Protein AF-A0A2N9NE97-F1 (afdb_monomer)

Radius of gyration: 26.94 Å; Cα contacts (8 Å, |Δi|>4): 268; chains: 1; bounding box: 66×35×106 Å

Sequence (215 aa):
MKALVLLGSVLLAGGPPTAPAQPRPVFIGSKKFTESYVLAEIAKRTVAQAGLPAELRPGMGGTIILWEALREGAITCYPEYTGTLREVILHGQHAAGKESPADLQLLRQQLAPYGIGMTEELGFNNTYALVMLRARARALAIQQISDLRNHSQLVVGLSPEFLGASRWMESALCQIWVAHESGSIAGAHACLPGAGQRRNRSHRRLFHRFKNRPG

pLDDT: mean 73.66, std 22.4, range [24.73, 97.75]

Nearest PDB structures (foldseek):
  3mam-assembly1_A  TM=7.480E-01  e=4.418E-11  Archaeoglobus fulgidus
  1sw5-assembly3_C  TM=7.488E-01  e=2.401E-10  Archaeoglobus fulgidus DSM 4304
  4z7e-assembly2_B  TM=8.757E-01  e=4.684E-08  Listeria monocytogenes EGD-e
  4wep-assembly1_A  TM=6.713E-01  e=7.885E-08  Escherichia coli str. K-12 substr. MG1655
  5teu-assembly1_A  TM=6.688E-01  e=1.165E-07  Brucella abortus 2308

Secondary structure (DSSP, 8-state):
-----------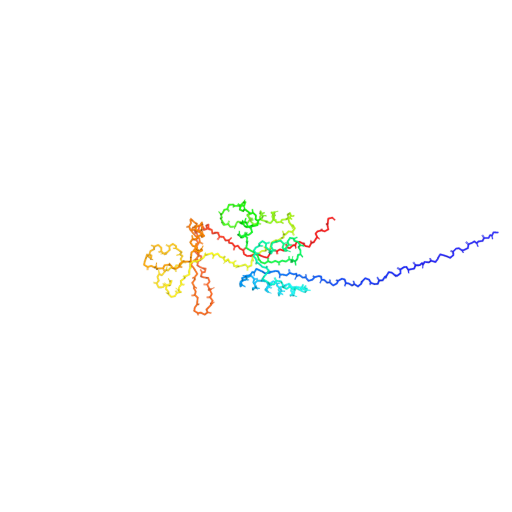-------PPPPPPPEEEEEESSHHHHHHHHHHHHHHHHTT--EEEEEEEESHHHHHHHHHTTS-SEEEEEHHHIIIIISTT-S-SS---HHHHHHHHHHHGGGTEEE----S-B---EEEEEHHHHHHTT--SGGGGGG-TTPPP---HHHHHTGGGTSSS-PEEEEE-TTS-B-------TT--------BEEEEEEPP----

Mean predicted aligned error: 13.81 Å

Solvent-accessible surface area (backbone atoms only — not comparable to full-atom values): 13388 Å² total; per-residue (Å²): 139,86,87,82,81,82,83,80,82,81,78,81,82,80,72,78,83,79,72,81,78,74,78,78,59,45,29,32,28,19,38,73,46,72,68,38,47,54,52,32,52,52,50,37,52,56,40,40,74,71,74,40,57,54,45,80,42,72,51,75,35,57,71,68,56,53,50,50,33,38,68,75,58,76,22,41,30,35,74,46,39,56,51,55,44,39,51,72,74,54,66,52,84,60,82,89,58,49,72,43,75,65,56,56,50,50,51,49,61,68,31,45,86,67,45,35,46,69,56,69,69,77,83,60,71,83,68,75,60,51,73,51,56,42,71,57,30,61,76,68,71,46,75,46,60,76,50,52,75,81,43,80,86,65,85,81,91,75,54,73,68,63,60,73,50,46,80,56,71,82,44,93,59,54,48,56,43,40,48,42,98,84,80,46,77,56,77,82,83,81,80,76,90,83,74,90,72,81,48,68,58,42,41,34,25,46,36,31,51,59,76,80,74,84,126

Structure (mmCIF, N/CA/C/O backbone):
data_AF-A0A2N9NE97-F1
#
_entry.id   AF-A0A2N9NE97-F1
#
loop_
_atom_site.group_PDB
_atom_site.id
_atom_site.type_symbol
_atom_site.label_atom_id
_atom_site.label_alt_id
_atom_site.label_comp_id
_atom_site.label_asym_id
_atom_site.label_entity_id
_atom_site.label_seq_id
_atom_site.pdbx_PDB_ins_code
_atom_site.Cartn_x
_atom_site.Cartn_y
_atom_site.Cartn_z
_atom_site.occupancy
_atom_site.B_iso_or_equiv
_atom_site.auth_seq_id
_atom_site.auth_comp_id
_atom_site.auth_asym_id
_atom_site.auth_atom_id
_atom_site.pdbx_PDB_model_num
ATOM 1 N N . MET A 1 1 ? -43.467 -14.410 77.162 1.00 38.97 1 MET A N 1
ATOM 2 C CA . MET A 1 1 ? -42.516 -14.730 76.075 1.00 38.97 1 MET A CA 1
ATOM 3 C C . MET A 1 1 ? -43.152 -14.262 74.769 1.00 38.97 1 MET A C 1
ATOM 5 O O . MET A 1 1 ? -44.148 -14.843 74.368 1.00 38.97 1 MET A O 1
ATOM 9 N N . LYS A 1 2 ? -42.701 -13.139 74.191 1.00 33.72 2 LYS A N 1
ATOM 10 C CA . LYS A 1 2 ? -43.244 -12.579 72.937 1.00 33.72 2 LYS A CA 1
ATOM 11 C C . LYS A 1 2 ? -42.273 -12.928 71.806 1.00 33.72 2 LYS A C 1
ATOM 13 O O . LYS A 1 2 ? -41.144 -12.452 71.828 1.00 33.72 2 LYS A O 1
ATOM 18 N N . ALA A 1 3 ? -42.693 -13.779 70.874 1.00 41.72 3 ALA A N 1
ATOM 19 C CA . ALA A 1 3 ? -41.930 -14.096 69.671 1.00 41.72 3 ALA A CA 1
ATOM 20 C C . ALA A 1 3 ? -42.240 -13.044 68.596 1.00 41.72 3 ALA A C 1
ATOM 22 O O . ALA A 1 3 ? -43.385 -12.898 68.172 1.00 41.72 3 ALA A O 1
ATOM 23 N N . LEU A 1 4 ? -41.221 -12.280 68.211 1.00 47.06 4 LEU A N 1
ATOM 24 C CA . LEU A 1 4 ? -41.270 -11.282 67.150 1.00 47.06 4 LEU A CA 1
ATOM 25 C C . LEU A 1 4 ? -40.837 -11.972 65.847 1.00 47.06 4 LEU A C 1
ATOM 27 O O . LEU A 1 4 ? -39.679 -12.360 65.715 1.00 47.06 4 LEU A O 1
ATOM 31 N N . VAL A 1 5 ? -41.764 -12.168 64.909 1.00 45.88 5 VAL A N 1
ATOM 32 C CA . VAL A 1 5 ? -41.470 -12.713 63.574 1.00 45.88 5 VAL A CA 1
ATOM 33 C C . VAL A 1 5 ? -41.235 -11.536 62.627 1.00 45.88 5 VAL A C 1
ATOM 35 O O . VAL A 1 5 ? -42.157 -10.782 62.328 1.00 45.88 5 VAL A O 1
ATOM 38 N N . LEU A 1 6 ? -39.990 -11.361 62.182 1.00 45.38 6 LEU A N 1
ATOM 39 C CA . LEU A 1 6 ? -39.600 -10.394 61.153 1.00 45.38 6 LEU A CA 1
ATOM 40 C C . LEU A 1 6 ? -39.770 -11.038 59.769 1.00 45.38 6 LEU A C 1
ATOM 42 O O . LEU A 1 6 ? -38.979 -11.895 59.380 1.00 45.38 6 LEU A O 1
ATOM 46 N N . LEU A 1 7 ? -40.802 -10.625 59.025 1.00 51.44 7 LEU A N 1
ATOM 47 C CA . LEU A 1 7 ? -40.918 -10.895 57.589 1.00 51.44 7 LEU A CA 1
ATOM 48 C C . LEU A 1 7 ? -39.934 -9.983 56.838 1.00 51.44 7 LEU A C 1
ATOM 50 O O . LEU A 1 7 ? -40.126 -8.770 56.779 1.00 51.44 7 LEU A O 1
ATOM 54 N N . GLY A 1 8 ? -38.876 -10.566 56.277 1.00 46.44 8 GLY A N 1
ATOM 55 C CA . GLY A 1 8 ? -37.949 -9.875 55.385 1.00 46.44 8 GLY A CA 1
ATOM 56 C C . GLY A 1 8 ? -38.505 -9.795 53.963 1.00 46.44 8 GLY A C 1
ATOM 57 O O . GLY A 1 8 ? -38.632 -10.812 53.285 1.00 46.44 8 GLY A O 1
ATOM 58 N N . SER A 1 9 ? -38.820 -8.587 53.505 1.00 60.47 9 SER A N 1
ATOM 59 C CA . SER A 1 9 ? -39.218 -8.301 52.124 1.00 60.47 9 SER A CA 1
ATOM 60 C C . SER A 1 9 ? -37.990 -8.328 51.208 1.00 60.47 9 SER A C 1
ATOM 62 O O . SER A 1 9 ? -37.177 -7.406 51.225 1.00 60.47 9 SER A O 1
ATOM 64 N N . VAL A 1 10 ? -37.844 -9.374 50.393 1.00 62.00 10 VAL A N 1
ATOM 65 C CA . VAL A 1 10 ? -36.836 -9.418 49.322 1.00 62.00 10 VAL A CA 1
ATOM 66 C C . VAL A 1 10 ? -37.346 -8.572 48.153 1.00 62.00 10 VAL A C 1
ATOM 68 O O . VAL A 1 10 ? -38.198 -9.012 47.384 1.00 62.00 10 VAL A O 1
ATOM 71 N N . LEU A 1 11 ? -36.844 -7.341 48.018 1.00 57.53 11 LEU A N 1
ATOM 72 C CA . LEU A 1 11 ? -37.016 -6.558 46.793 1.00 57.53 11 LEU A CA 1
ATOM 73 C C . LEU A 1 11 ? -36.104 -7.137 45.701 1.00 57.53 11 LEU A C 1
ATOM 75 O O . LEU A 1 11 ? -34.895 -6.913 45.709 1.00 57.53 11 LEU A O 1
ATOM 79 N N . LEU A 1 12 ? -36.685 -7.858 44.738 1.00 57.94 12 LEU A N 1
ATOM 80 C CA . LEU A 1 12 ? -36.023 -8.135 43.463 1.00 57.94 12 LEU A CA 1
ATOM 81 C C . LEU A 1 12 ? -35.937 -6.825 42.664 1.00 57.94 12 LEU A C 1
ATOM 83 O O . LEU A 1 12 ? -36.904 -6.398 42.036 1.00 57.94 12 LEU A O 1
ATOM 87 N N . ALA A 1 13 ? -34.769 -6.185 42.689 1.00 57.75 13 ALA A N 1
ATOM 88 C CA . ALA A 1 13 ? -34.442 -5.071 41.808 1.00 57.75 13 ALA A CA 1
ATOM 89 C C . ALA A 1 13 ? -34.298 -5.575 40.359 1.00 57.75 13 ALA A C 1
ATOM 91 O O . ALA A 1 13 ? -33.227 -6.007 39.935 1.00 57.75 13 ALA A O 1
ATOM 92 N N . GLY A 1 14 ? -35.392 -5.539 39.596 1.00 59.94 14 GLY A N 1
ATOM 93 C CA . GLY A 1 14 ? -35.369 -5.723 38.146 1.00 59.94 14 GLY A CA 1
ATOM 94 C C . GLY A 1 14 ? -34.775 -4.489 37.467 1.00 59.94 14 GLY A C 1
ATOM 95 O O . GLY A 1 14 ? -35.480 -3.509 37.240 1.00 59.94 14 GLY A O 1
ATOM 96 N N . GLY A 1 15 ? -33.474 -4.519 37.166 1.00 71.06 15 GLY A N 1
ATOM 97 C CA . GLY A 1 15 ? -32.847 -3.524 36.292 1.00 71.06 15 GLY A CA 1
ATOM 98 C C . GLY A 1 15 ? -33.419 -3.600 34.867 1.00 71.06 15 GLY A C 1
ATOM 99 O O . GLY A 1 15 ? -33.855 -4.677 34.448 1.00 71.06 15 GLY A O 1
ATOM 100 N N . PRO A 1 16 ? -33.448 -2.487 34.109 1.00 70.69 16 PRO A N 1
ATOM 101 C CA . PRO A 1 16 ? -33.956 -2.497 32.742 1.00 70.69 16 PRO A CA 1
ATOM 102 C C . PRO A 1 16 ? -33.136 -3.470 31.879 1.00 70.69 16 PRO A C 1
ATOM 104 O O . PRO A 1 16 ? -31.918 -3.559 32.061 1.00 70.69 16 PRO A O 1
ATOM 107 N N . PRO A 1 17 ? -33.766 -4.191 30.934 1.00 64.56 17 PRO A N 1
ATOM 108 C CA . PRO A 1 17 ? -33.044 -5.076 30.033 1.00 64.56 17 PRO A CA 1
ATOM 109 C C . PRO A 1 17 ? -32.023 -4.257 29.239 1.00 64.56 17 PRO A C 1
ATOM 111 O O . PRO A 1 17 ? -32.377 -3.373 28.457 1.00 64.56 17 PRO A O 1
ATOM 114 N N . THR A 1 18 ? -30.741 -4.539 29.452 1.00 68.31 18 THR A N 1
ATOM 115 C CA . THR A 1 18 ? -29.647 -4.020 28.636 1.00 68.31 18 THR A CA 1
ATOM 116 C C . THR A 1 18 ? -29.808 -4.582 27.229 1.00 68.31 18 THR A C 1
ATOM 118 O O . THR A 1 18 ? -29.489 -5.740 26.963 1.00 68.31 18 THR A O 1
ATOM 121 N N . ALA A 1 19 ? -30.348 -3.768 26.319 1.00 66.56 19 ALA A N 1
ATOM 122 C CA . ALA A 1 19 ? -30.389 -4.107 24.904 1.00 66.56 19 ALA A CA 1
ATOM 123 C C . ALA A 1 19 ? -28.959 -4.429 24.425 1.00 66.56 19 ALA A C 1
ATOM 125 O O . ALA A 1 19 ? -28.028 -3.691 24.772 1.00 66.56 19 ALA A O 1
ATOM 126 N N . PRO A 1 20 ? -28.748 -5.513 23.657 1.00 63.16 20 PRO A N 1
ATOM 127 C CA . PRO A 1 20 ? -27.422 -5.856 23.167 1.00 63.16 20 PRO A CA 1
ATOM 128 C C . PRO A 1 20 ? -26.882 -4.693 22.330 1.00 63.16 20 PRO A C 1
ATOM 130 O O . PRO A 1 20 ? -27.512 -4.261 21.362 1.00 63.16 20 PRO A O 1
ATOM 133 N N . ALA A 1 21 ? -25.724 -4.161 22.728 1.00 66.94 21 ALA A N 1
ATOM 134 C CA . ALA A 1 21 ? -25.067 -3.079 22.011 1.00 66.94 21 ALA A CA 1
ATOM 135 C C . ALA A 1 21 ? -24.790 -3.527 20.570 1.00 66.94 21 ALA A C 1
ATOM 137 O O . ALA A 1 21 ? -24.087 -4.515 20.345 1.00 66.94 21 ALA A O 1
ATOM 138 N N . GLN A 1 22 ? -25.352 -2.808 19.596 1.00 68.00 22 GLN A N 1
ATOM 139 C CA . GLN A 1 22 ? -25.094 -3.083 18.186 1.00 68.00 22 GLN A CA 1
ATOM 140 C C . GLN A 1 22 ? -23.585 -2.952 17.915 1.00 68.00 22 GLN A C 1
ATOM 142 O O . GLN A 1 22 ? -22.964 -1.984 18.371 1.00 68.00 22 GLN A O 1
ATOM 147 N N . PRO A 1 23 ? -22.966 -3.909 17.201 1.00 74.06 23 PRO A N 1
ATOM 148 C CA . PRO A 1 23 ? -21.540 -3.856 16.926 1.00 74.06 23 PRO A CA 1
ATOM 149 C C . PRO A 1 23 ? -21.218 -2.608 16.101 1.00 74.06 23 PRO A C 1
ATOM 151 O O . PRO A 1 23 ? -21.772 -2.394 15.024 1.00 74.06 23 PRO A O 1
ATOM 154 N N . ARG A 1 24 ? -20.308 -1.773 16.614 1.00 85.06 24 ARG A N 1
ATOM 155 C CA . ARG A 1 24 ? -19.836 -0.577 15.906 1.00 85.06 24 ARG A CA 1
ATOM 156 C C . ARG A 1 24 ? -19.233 -0.983 14.549 1.00 85.06 24 ARG A C 1
ATOM 158 O O . ARG A 1 24 ? -18.402 -1.897 14.534 1.00 85.06 24 ARG A O 1
ATOM 165 N N . PRO A 1 25 ? -19.598 -0.312 13.440 1.00 92.12 25 PRO A N 1
ATOM 166 C CA . PRO A 1 25 ? -19.045 -0.613 12.126 1.00 92.12 25 PRO A CA 1
ATOM 167 C C . PRO A 1 25 ? -17.529 -0.414 12.073 1.00 92.12 25 PRO A C 1
ATOM 169 O O . PRO A 1 25 ? -16.969 0.490 12.698 1.00 92.12 25 PRO A O 1
ATOM 172 N N . VAL A 1 26 ? -16.872 -1.270 11.294 1.00 95.19 26 VAL A N 1
ATOM 173 C CA . VAL A 1 26 ? -15.472 -1.123 10.899 1.00 95.19 26 VAL A CA 1
ATOM 174 C C . VAL A 1 26 ? -15.408 -0.054 9.814 1.00 95.19 26 VAL A C 1
ATOM 176 O O . VAL A 1 26 ? -15.901 -0.253 8.703 1.00 95.19 26 VAL A O 1
ATOM 179 N N . PHE A 1 27 ? -14.800 1.085 10.131 1.00 97.06 27 PHE A N 1
ATOM 180 C CA . PHE A 1 27 ? -14.613 2.174 9.176 1.00 97.06 27 PHE A CA 1
ATOM 181 C C . PHE A 1 27 ? -13.320 1.958 8.387 1.00 97.06 27 PHE A C 1
ATOM 183 O O . PHE A 1 27 ? -12.238 1.879 8.969 1.00 97.06 27 PHE A O 1
ATOM 190 N N . ILE A 1 28 ? -13.417 1.876 7.066 1.00 97.75 28 ILE A N 1
ATOM 191 C CA . ILE A 1 28 ? -12.299 1.548 6.178 1.00 97.75 28 ILE A CA 1
ATOM 192 C C . ILE A 1 28 ? -11.976 2.772 5.323 1.00 97.75 28 ILE A C 1
ATOM 194 O O . ILE A 1 28 ? -12.802 3.218 4.527 1.00 97.75 28 ILE A O 1
ATOM 198 N N . GLY A 1 29 ? -10.784 3.338 5.501 1.00 97.69 29 GLY A N 1
ATOM 199 C CA . GLY A 1 29 ? -10.330 4.522 4.770 1.00 97.69 29 GLY A CA 1
ATOM 200 C C . GLY A 1 29 ? -9.650 4.191 3.439 1.00 97.69 29 GLY A C 1
ATOM 201 O O . GLY A 1 29 ? -9.077 3.113 3.271 1.00 97.69 29 GLY A O 1
ATOM 202 N N . SER A 1 30 ? -9.649 5.145 2.501 1.00 97.56 30 SER A N 1
ATOM 203 C CA . SER A 1 30 ? -8.807 5.078 1.297 1.00 97.56 30 SER A CA 1
ATOM 204 C C . SER A 1 30 ? -8.156 6.413 0.934 1.00 97.56 30 SER A C 1
ATOM 206 O O . SER A 1 30 ? -8.690 7.495 1.194 1.00 97.56 30 SER A O 1
ATOM 208 N N . LYS A 1 31 ? -6.976 6.330 0.317 1.00 96.19 31 LYS A N 1
ATOM 209 C CA . LYS A 1 31 ? -6.279 7.472 -0.276 1.00 96.19 31 LYS A CA 1
ATOM 210 C C . LYS A 1 31 ? -6.930 7.870 -1.601 1.00 96.19 31 LYS A C 1
ATOM 212 O O . LYS A 1 31 ? -7.669 7.088 -2.201 1.00 96.19 31 LYS A O 1
ATOM 217 N N . LYS A 1 32 ? -6.612 9.073 -2.087 1.00 94.38 32 LYS A N 1
ATOM 218 C CA . LYS A 1 32 ? -7.098 9.614 -3.372 1.00 94.38 32 LYS A CA 1
ATOM 219 C C . LYS A 1 32 ? -6.354 9.041 -4.591 1.00 94.38 32 LYS A C 1
ATOM 221 O O . LYS A 1 32 ? -5.786 9.791 -5.376 1.00 94.38 32 LYS A O 1
ATOM 226 N N . PHE A 1 33 ? -6.325 7.716 -4.740 1.00 91.25 33 PHE A N 1
ATOM 227 C CA . PHE A 1 33 ? -5.847 7.059 -5.964 1.00 91.25 33 PHE A CA 1
ATOM 228 C C . PHE A 1 33 ? -6.475 5.680 -6.171 1.00 91.25 33 PHE A C 1
ATOM 230 O O . PHE A 1 33 ? -6.842 4.998 -5.212 1.00 91.25 33 PHE A O 1
ATOM 237 N N . THR A 1 34 ? -6.551 5.267 -7.438 1.00 92.94 34 THR A N 1
ATOM 238 C CA . THR A 1 34 ? -7.321 4.113 -7.932 1.00 92.94 34 THR A CA 1
ATOM 239 C C . THR A 1 34 ? -7.105 2.838 -7.126 1.00 92.94 34 THR A C 1
ATOM 241 O O . THR A 1 34 ? -8.065 2.269 -6.613 1.00 92.94 34 THR A O 1
ATOM 244 N N . GLU A 1 35 ? -5.855 2.407 -6.951 1.00 90.50 35 GLU A N 1
ATOM 245 C CA . GLU A 1 35 ? -5.562 1.170 -6.221 1.00 90.50 35 GLU A CA 1
ATOM 246 C C . GLU A 1 35 ? -6.052 1.238 -4.767 1.00 90.50 35 GLU A C 1
ATOM 248 O O . GLU A 1 35 ? -6.619 0.273 -4.264 1.00 90.50 35 GLU A O 1
ATOM 253 N N . SER A 1 36 ? -5.908 2.383 -4.089 1.00 93.75 36 SER A N 1
ATOM 254 C CA . SER A 1 36 ? -6.368 2.501 -2.704 1.00 93.75 36 SER A CA 1
ATOM 255 C C . SER A 1 36 ? -7.885 2.358 -2.581 1.00 93.75 36 SER A C 1
ATOM 257 O O . SER A 1 36 ? -8.335 1.796 -1.584 1.00 93.75 36 SER A O 1
ATOM 259 N N . TYR A 1 37 ? -8.661 2.838 -3.560 1.00 95.62 37 TYR A N 1
ATOM 260 C CA . TYR A 1 37 ? -10.112 2.628 -3.599 1.00 95.62 37 TYR A CA 1
ATOM 261 C C . TYR A 1 37 ? -10.461 1.147 -3.759 1.00 95.62 37 TYR A C 1
ATOM 263 O O . TYR A 1 37 ? -11.273 0.622 -3.000 1.00 95.62 37 TYR A O 1
ATOM 271 N N . VAL A 1 38 ? -9.803 0.460 -4.698 1.00 95.19 38 VAL A N 1
ATOM 272 C CA . VAL A 1 38 ? -10.029 -0.971 -4.956 1.00 95.19 38 VAL A CA 1
ATOM 273 C C . VAL A 1 38 ? -9.715 -1.809 -3.715 1.00 95.19 38 VAL A C 1
ATOM 275 O O . VAL A 1 38 ? -10.521 -2.645 -3.313 1.00 95.19 38 VAL A O 1
ATOM 278 N N . LEU A 1 39 ? -8.576 -1.561 -3.063 1.00 94.12 39 LEU A N 1
ATOM 279 C CA . LEU A 1 39 ? -8.181 -2.297 -1.859 1.00 94.12 39 LEU A CA 1
ATOM 280 C C . LEU A 1 39 ? -9.119 -2.048 -0.676 1.00 94.12 39 LEU A C 1
ATOM 282 O O . LEU A 1 39 ? -9.385 -2.972 0.090 1.00 94.12 39 LEU A O 1
ATOM 286 N N . ALA A 1 40 ? -9.628 -0.824 -0.524 1.00 95.06 40 ALA A N 1
ATOM 287 C CA . ALA A 1 40 ? -10.589 -0.514 0.527 1.00 95.06 40 ALA A CA 1
ATOM 288 C C . ALA A 1 40 ? -11.914 -1.265 0.307 1.00 95.06 40 ALA A C 1
ATOM 290 O O . ALA A 1 40 ? -12.463 -1.824 1.256 1.00 95.06 40 ALA A O 1
ATOM 291 N N . GLU A 1 41 ? -12.389 -1.372 -0.938 1.00 96.50 41 GLU A N 1
ATOM 292 C CA . GLU A 1 41 ? -13.571 -2.182 -1.260 1.00 96.50 41 GLU A CA 1
ATOM 293 C C . GLU A 1 41 ? -13.357 -3.677 -1.011 1.00 96.50 41 GLU A C 1
ATOM 295 O O . GLU A 1 41 ? -14.227 -4.345 -0.447 1.00 96.50 41 GLU A O 1
ATOM 300 N N . ILE A 1 42 ? -12.185 -4.211 -1.369 1.00 94.94 42 ILE A N 1
ATOM 301 C CA . ILE A 1 42 ? -11.827 -5.597 -1.036 1.00 94.94 42 ILE A CA 1
ATOM 302 C C . ILE A 1 42 ? -11.875 -5.791 0.484 1.00 94.94 42 ILE A C 1
ATOM 304 O O . ILE A 1 42 ? -12.537 -6.711 0.957 1.00 94.94 42 ILE A O 1
ATOM 308 N N . ALA A 1 43 ? -11.258 -4.891 1.256 1.00 93.69 43 ALA A N 1
ATOM 309 C CA . ALA A 1 43 ? -11.273 -4.958 2.714 1.00 93.69 43 ALA A CA 1
ATOM 310 C C . ALA A 1 43 ? -12.700 -4.900 3.288 1.00 93.69 43 ALA A C 1
ATOM 312 O O . ALA A 1 43 ? -13.029 -5.689 4.173 1.00 93.69 43 ALA A O 1
ATOM 313 N N . LYS A 1 44 ? -13.575 -4.033 2.757 1.00 95.25 44 LYS A N 1
ATOM 314 C CA . LYS A 1 44 ? -14.990 -3.959 3.162 1.00 95.25 44 LYS A CA 1
ATOM 315 C C . LYS A 1 44 ? -15.698 -5.289 2.963 1.00 95.25 44 LYS A C 1
ATOM 317 O O . LYS A 1 44 ? -16.380 -5.756 3.873 1.00 95.25 44 LYS A O 1
ATOM 322 N N . ARG A 1 45 ? -15.527 -5.907 1.793 1.00 95.19 45 ARG A N 1
ATOM 323 C CA . ARG A 1 45 ? -16.135 -7.209 1.486 1.00 95.19 45 ARG A CA 1
ATOM 324 C C . ARG A 1 45 ? -15.618 -8.296 2.420 1.00 95.19 45 ARG A C 1
ATOM 326 O O . ARG A 1 45 ? -16.430 -9.044 2.952 1.00 95.19 45 ARG A O 1
ATOM 333 N N . THR A 1 46 ? -14.313 -8.337 2.681 1.00 93.06 46 THR A N 1
ATOM 334 C CA . THR A 1 46 ? -13.710 -9.295 3.619 1.00 93.06 46 THR A CA 1
ATOM 335 C C . THR A 1 46 ? -14.274 -9.143 5.033 1.00 93.06 46 THR A C 1
ATOM 337 O O . THR A 1 46 ? -14.617 -10.133 5.672 1.00 93.06 46 THR A O 1
ATOM 340 N N . VAL A 1 47 ? -14.423 -7.909 5.525 1.00 92.56 47 VAL A N 1
ATOM 341 C CA . VAL A 1 47 ? -14.997 -7.646 6.856 1.00 92.56 47 VAL A CA 1
ATOM 342 C C . VAL A 1 47 ? -16.480 -8.030 6.913 1.00 92.56 47 VAL A C 1
ATOM 344 O O . VAL A 1 47 ? -16.906 -8.671 7.872 1.00 92.56 47 VAL A O 1
ATOM 347 N N . ALA A 1 48 ? -17.250 -7.708 5.871 1.00 91.56 48 ALA A N 1
ATOM 348 C CA . ALA A 1 48 ? -18.660 -8.082 5.779 1.00 91.56 48 ALA A CA 1
ATOM 349 C C . ALA A 1 48 ? -18.855 -9.608 5.738 1.00 91.56 48 ALA A C 1
ATOM 351 O O . ALA A 1 48 ? -19.746 -10.135 6.400 1.00 91.56 48 ALA A O 1
ATOM 352 N N . GLN A 1 49 ? -17.991 -10.334 5.019 1.00 94.31 49 GLN A N 1
ATOM 353 C CA . GLN A 1 49 ? -17.985 -11.802 4.988 1.00 94.31 49 GLN A CA 1
ATOM 354 C C . GLN A 1 49 ? -17.656 -12.424 6.351 1.00 94.31 49 GLN A C 1
ATOM 356 O O . GLN A 1 49 ? -18.127 -13.517 6.651 1.00 94.31 49 GLN A O 1
ATOM 361 N N . ALA A 1 50 ? -16.905 -11.718 7.199 1.00 91.81 50 ALA A N 1
ATOM 362 C CA . ALA A 1 50 ? -16.657 -12.109 8.584 1.00 91.81 50 ALA A CA 1
ATOM 363 C C . ALA A 1 50 ? -17.826 -11.770 9.539 1.00 91.81 50 ALA A C 1
ATOM 365 O O . ALA A 1 50 ? -17.678 -11.894 10.753 1.00 91.81 50 ALA A O 1
ATOM 366 N N . GLY A 1 51 ? -18.977 -11.323 9.017 1.00 92.31 51 GLY A N 1
ATOM 367 C CA . GLY A 1 51 ? -20.175 -11.012 9.803 1.00 92.31 51 GLY A CA 1
ATOM 368 C C . GLY A 1 51 ? -20.111 -9.683 10.560 1.00 92.31 51 GLY A C 1
ATOM 369 O O . GLY A 1 51 ? -20.925 -9.448 11.452 1.00 92.31 51 GLY A O 1
ATOM 370 N N . LEU A 1 52 ? -19.150 -8.812 10.235 1.00 92.75 52 LEU A N 1
ATOM 371 C CA . LEU A 1 52 ? -18.996 -7.504 10.870 1.00 92.75 52 LEU A CA 1
ATOM 372 C C . LEU A 1 52 ? -19.549 -6.390 9.964 1.00 92.75 52 LEU A C 1
ATOM 374 O O . LEU A 1 52 ? -19.269 -6.388 8.762 1.00 92.75 52 LEU A O 1
ATOM 378 N N . PRO A 1 53 ? -20.282 -5.401 10.509 1.00 93.69 53 PRO A N 1
ATOM 379 C CA . PRO A 1 53 ? -20.687 -4.237 9.730 1.00 93.69 53 PRO A CA 1
ATOM 380 C C . PRO A 1 53 ? -19.452 -3.437 9.293 1.00 93.69 53 PRO A C 1
ATOM 382 O O . PRO A 1 53 ? -18.535 -3.215 10.087 1.00 93.69 53 PRO A O 1
ATOM 385 N N . ALA A 1 54 ? -19.422 -3.001 8.033 1.00 95.25 54 ALA A N 1
ATOM 386 C CA . ALA A 1 54 ? -18.288 -2.290 7.447 1.00 95.25 54 ALA A CA 1
ATOM 387 C C . ALA A 1 54 ? -18.742 -1.101 6.593 1.00 95.25 54 ALA A C 1
ATOM 389 O O . ALA A 1 54 ? -19.597 -1.237 5.715 1.00 95.25 54 ALA A O 1
ATOM 390 N N . GLU A 1 55 ? -18.111 0.052 6.804 1.00 96.88 55 GLU A N 1
ATOM 391 C CA . GLU A 1 55 ? -18.389 1.295 6.084 1.00 96.88 55 GLU A CA 1
ATOM 392 C C . GLU A 1 55 ? -17.116 1.868 5.466 1.00 96.88 55 GLU A C 1
ATOM 394 O O . GLU A 1 55 ? -16.051 1.858 6.081 1.00 96.88 55 GLU A O 1
ATOM 399 N N . LEU A 1 56 ? -17.228 2.411 4.253 1.00 97.31 56 LEU A N 1
ATOM 400 C CA . LEU A 1 56 ? -16.105 3.046 3.569 1.00 97.31 56 LEU A CA 1
ATOM 401 C C . LEU A 1 56 ? -16.062 4.548 3.811 1.00 97.31 56 LEU A C 1
ATOM 403 O O . LEU A 1 56 ? -17.080 5.236 3.782 1.00 97.31 56 LEU A O 1
ATOM 407 N N . ARG A 1 57 ? -14.841 5.060 3.945 1.00 97.19 57 ARG A N 1
ATOM 408 C CA . ARG A 1 57 ? -14.491 6.480 3.895 1.00 97.19 57 ARG A CA 1
ATOM 409 C C . ARG A 1 57 ? -13.515 6.680 2.727 1.00 97.19 57 ARG A C 1
ATOM 411 O O . ARG A 1 57 ? -12.299 6.685 2.927 1.00 97.19 57 ARG A O 1
ATOM 418 N N . PRO A 1 58 ? -14.017 6.738 1.482 1.00 96.19 58 PRO A N 1
ATOM 419 C CA . PRO A 1 58 ? -13.158 6.761 0.310 1.00 96.19 58 PRO A CA 1
ATOM 420 C C . PRO A 1 58 ? -12.519 8.139 0.112 1.00 96.19 58 PRO A C 1
ATOM 422 O O . PRO A 1 58 ? -13.151 9.170 0.323 1.00 96.19 58 PRO A O 1
ATOM 425 N N . GLY A 1 59 ? -11.275 8.164 -0.365 1.00 94.31 59 GLY A N 1
ATOM 426 C CA . GLY A 1 59 ? -10.647 9.371 -0.900 1.00 94.31 59 GLY A CA 1
ATOM 427 C C . GLY A 1 59 ? -10.392 10.454 0.143 1.00 94.31 59 GLY A C 1
ATOM 428 O O . GLY A 1 59 ? -10.489 11.637 -0.174 1.00 94.31 59 GLY A O 1
ATOM 429 N N . MET A 1 60 ? -10.053 10.071 1.374 1.00 96.19 60 MET A N 1
ATOM 430 C CA . MET A 1 60 ? -9.873 11.013 2.485 1.00 96.19 60 MET A CA 1
ATOM 431 C C . MET A 1 60 ? -8.681 11.954 2.274 1.00 96.19 60 MET A C 1
ATOM 433 O O . MET A 1 60 ? -8.688 13.079 2.760 1.00 96.19 60 MET A O 1
ATOM 437 N N . GLY A 1 61 ? -7.666 11.539 1.510 1.00 94.38 61 GLY A N 1
ATOM 438 C CA . GLY A 1 61 ? -6.497 12.370 1.236 1.00 94.38 61 GLY A CA 1
ATOM 439 C C . GLY A 1 61 ? -5.235 11.570 0.937 1.00 94.38 61 GLY A C 1
ATOM 440 O O . GLY A 1 61 ? -5.295 10.493 0.339 1.00 94.38 61 GLY A O 1
ATOM 441 N N . GLY A 1 62 ? -4.094 12.141 1.324 1.00 92.62 62 GLY A N 1
ATOM 442 C CA . GLY A 1 62 ? -2.779 11.503 1.266 1.00 92.62 62 GLY A CA 1
ATOM 443 C C . GLY A 1 62 ? -2.432 10.733 2.544 1.00 92.62 62 GLY A C 1
ATOM 444 O O . GLY A 1 62 ? -3.247 10.603 3.452 1.00 92.62 62 GLY A O 1
ATOM 445 N N . T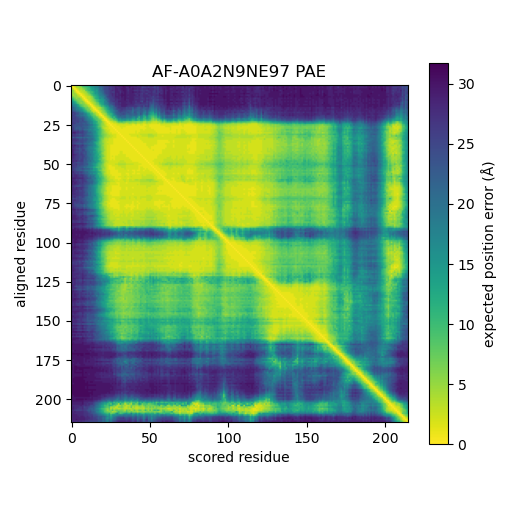HR A 1 63 ? -1.194 10.244 2.614 1.00 93.31 63 THR A N 1
ATOM 446 C CA . THR A 1 63 ? -0.660 9.420 3.716 1.00 93.31 63 THR A CA 1
ATOM 447 C C . THR A 1 63 ? -0.941 9.984 5.108 1.00 93.31 63 THR A C 1
ATOM 449 O O . THR A 1 63 ? -1.553 9.293 5.915 1.00 93.31 63 THR A O 1
ATOM 452 N N . ILE A 1 64 ? -0.538 11.230 5.380 1.00 94.88 64 ILE A N 1
ATOM 453 C CA . ILE A 1 64 ? -0.630 11.819 6.726 1.00 94.88 64 ILE A CA 1
ATOM 454 C C . ILE A 1 64 ? -2.083 11.954 7.198 1.00 94.88 64 ILE A C 1
ATOM 456 O O . ILE A 1 64 ? -2.380 11.658 8.347 1.00 94.88 64 ILE A O 1
ATOM 460 N N . ILE A 1 65 ? -3.010 12.310 6.302 1.00 96.31 65 ILE A N 1
ATOM 461 C CA . ILE A 1 65 ? -4.432 12.459 6.651 1.00 96.31 65 ILE A CA 1
ATOM 462 C C . ILE A 1 65 ? -5.021 11.126 7.124 1.00 96.31 65 ILE A C 1
ATOM 464 O O . ILE A 1 65 ? -5.720 11.081 8.133 1.00 96.31 65 ILE A O 1
ATOM 468 N N . LEU A 1 66 ? -4.740 10.029 6.412 1.00 97.06 66 LEU A N 1
ATOM 469 C CA . LEU A 1 66 ? -5.233 8.710 6.815 1.00 97.06 66 LEU A CA 1
ATOM 470 C C . LEU A 1 66 ? -4.528 8.184 8.066 1.00 97.06 66 LEU A C 1
ATOM 472 O O . LEU A 1 66 ? -5.164 7.512 8.874 1.00 97.06 66 LEU A O 1
ATOM 476 N N . TRP A 1 67 ? -3.241 8.489 8.227 1.00 96.06 67 TRP A N 1
ATOM 477 C CA . TRP A 1 67 ? -2.485 8.131 9.421 1.00 96.06 67 TRP A CA 1
ATOM 478 C C . TRP A 1 67 ? -3.082 8.765 10.682 1.00 96.06 67 TRP A C 1
ATOM 480 O O . TRP A 1 67 ? -3.375 8.049 11.638 1.00 96.06 67 TRP A O 1
ATOM 490 N N . GLU A 1 68 ? -3.346 10.074 10.665 1.00 96.31 68 GLU A N 1
ATOM 491 C CA . GLU A 1 68 ? -3.975 10.752 11.804 1.00 96.31 68 GLU A CA 1
ATOM 492 C C . GLU A 1 68 ? -5.418 10.280 12.016 1.00 96.31 68 GLU A C 1
ATOM 494 O O . GLU A 1 68 ? -5.788 9.934 13.135 1.00 96.31 68 GLU A O 1
ATOM 499 N N . ALA A 1 69 ? -6.201 10.099 10.945 1.00 96.62 69 ALA A N 1
ATOM 500 C CA . ALA A 1 69 ? -7.546 9.532 11.057 1.00 96.62 69 ALA A CA 1
ATOM 501 C C . ALA A 1 69 ? -7.552 8.127 11.696 1.00 96.62 69 ALA A C 1
ATOM 503 O O . ALA A 1 69 ? -8.489 7.778 12.420 1.00 96.62 69 ALA A O 1
ATOM 504 N N . LEU A 1 70 ? -6.526 7.307 11.438 1.00 96.50 70 LEU A N 1
ATOM 505 C CA . LEU A 1 70 ? -6.362 6.001 12.078 1.00 96.50 70 LEU A CA 1
ATOM 506 C C . LEU A 1 70 ? -5.979 6.144 13.558 1.00 96.50 70 LEU A C 1
ATOM 508 O O . LEU A 1 70 ? -6.557 5.456 14.402 1.00 96.50 70 LEU A O 1
ATOM 512 N N . ARG A 1 71 ? -5.034 7.035 13.885 1.00 94.94 71 ARG A N 1
ATOM 513 C CA . ARG A 1 71 ? -4.577 7.288 15.264 1.00 94.94 71 ARG A CA 1
ATOM 514 C C . ARG A 1 71 ? -5.691 7.820 16.159 1.00 94.94 71 ARG A C 1
ATOM 516 O O . ARG A 1 71 ? -5.860 7.338 17.279 1.00 94.94 71 ARG A O 1
ATOM 523 N N . GLU A 1 72 ? -6.472 8.761 15.644 1.00 95.12 72 GLU A N 1
ATOM 524 C CA . GLU A 1 72 ? -7.599 9.392 16.336 1.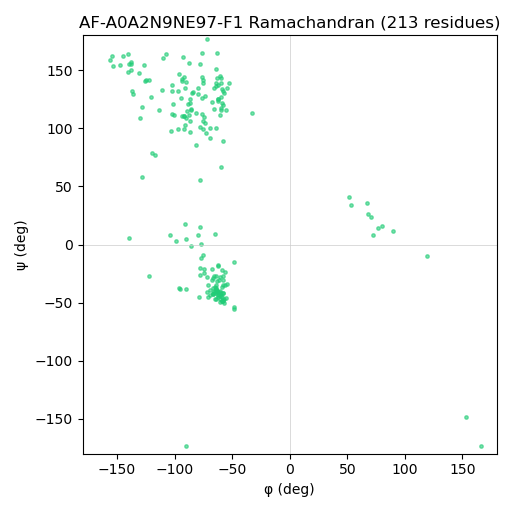00 95.12 72 GLU A CA 1
ATOM 525 C C . GLU A 1 72 ? -8.848 8.494 16.381 1.00 95.12 72 GLU A C 1
ATOM 527 O O . GLU A 1 72 ? -9.793 8.762 17.120 1.00 95.12 72 GLU A O 1
ATOM 532 N N . GLY A 1 73 ? -8.863 7.392 15.621 1.00 93.50 73 GLY A N 1
ATOM 533 C CA . GLY A 1 73 ? -9.972 6.436 15.595 1.00 93.50 73 GLY A CA 1
ATOM 534 C C . GLY A 1 73 ? -11.162 6.860 14.726 1.00 93.50 73 GLY A C 1
ATOM 535 O O . GLY A 1 73 ? -12.237 6.264 14.837 1.00 93.50 73 GLY A O 1
ATOM 536 N N . ALA A 1 74 ? -10.979 7.847 13.845 1.00 94.88 74 ALA A N 1
ATOM 537 C CA . ALA A 1 74 ? -11.950 8.212 12.813 1.00 94.88 74 ALA A CA 1
ATOM 538 C C . ALA A 1 74 ? -12.111 7.103 11.754 1.00 94.88 74 ALA A C 1
ATOM 540 O O . ALA A 1 74 ? -13.192 6.936 11.185 1.00 94.88 74 ALA A O 1
ATOM 541 N N . ILE A 1 75 ? -11.060 6.307 11.527 1.00 96.75 75 ILE A N 1
ATOM 542 C CA . ILE A 1 75 ? -11.106 5.052 10.764 1.00 96.75 75 ILE A CA 1
ATOM 543 C C . ILE A 1 75 ? -10.522 3.890 11.573 1.00 96.75 75 ILE A C 1
ATOM 545 O O . ILE A 1 75 ? -9.706 4.073 12.472 1.00 96.75 75 ILE A O 1
ATOM 549 N N . THR A 1 76 ? -10.955 2.670 11.263 1.00 95.88 76 THR A N 1
ATOM 550 C CA . THR A 1 76 ? -10.487 1.429 11.895 1.00 95.88 76 THR A CA 1
ATOM 551 C C . THR A 1 76 ? -9.288 0.835 11.168 1.00 95.88 76 THR A C 1
ATOM 553 O O . THR A 1 76 ? -8.387 0.307 11.821 1.00 95.88 76 THR A O 1
ATOM 556 N N . CYS A 1 77 ? -9.272 0.903 9.834 1.00 96.25 77 CYS A N 1
ATOM 557 C CA . CYS A 1 77 ? -8.149 0.444 9.027 1.00 96.25 77 CYS A CA 1
ATOM 558 C C . CYS A 1 77 ? -8.058 1.140 7.662 1.00 96.25 77 CYS A C 1
ATOM 560 O O . CYS A 1 77 ? -9.030 1.729 7.186 1.00 96.25 77 CYS A O 1
ATOM 562 N N . TYR A 1 78 ? -6.886 1.064 7.027 1.00 96.31 78 TYR A N 1
ATOM 563 C CA . TYR A 1 78 ? -6.677 1.478 5.636 1.00 96.31 78 TYR A CA 1
ATOM 564 C C . TYR A 1 78 ? -5.460 0.772 5.000 1.00 96.31 78 TYR A C 1
ATOM 566 O O . TYR A 1 78 ? -4.586 0.283 5.723 1.00 96.31 78 TYR A O 1
ATOM 574 N N . PRO A 1 79 ? -5.380 0.687 3.658 1.00 93.75 79 PRO A N 1
ATOM 575 C CA . PRO A 1 79 ? -4.224 0.122 2.965 1.00 93.75 79 PRO A CA 1
ATOM 576 C C . PRO A 1 79 ? -3.057 1.116 2.876 1.00 93.75 79 PRO A C 1
ATOM 578 O O . PRO A 1 79 ? -3.206 2.235 2.376 1.00 93.75 79 PRO A O 1
ATOM 581 N N . GLU A 1 80 ? -1.862 0.672 3.269 1.00 91.69 80 GLU A N 1
ATOM 582 C CA . GLU A 1 80 ? -0.633 1.470 3.222 1.00 91.69 80 GLU A CA 1
ATOM 583 C C . GLU A 1 80 ? 0.565 0.646 2.726 1.00 91.69 80 GLU A C 1
ATOM 585 O O . GLU A 1 80 ? 0.569 -0.587 2.782 1.00 91.69 80 GLU A O 1
ATOM 590 N N . TYR A 1 81 ? 1.564 1.337 2.174 1.00 87.62 81 TYR A N 1
ATOM 591 C CA . TYR A 1 81 ? 2.852 0.754 1.808 1.00 87.62 81 TYR A CA 1
ATOM 592 C C . TYR A 1 81 ? 3.839 0.864 2.965 1.00 87.62 81 TYR A C 1
ATOM 594 O O . TYR A 1 81 ? 4.036 1.945 3.525 1.00 87.62 81 TYR A O 1
ATOM 602 N N . THR A 1 82 ? 4.557 -0.218 3.249 1.00 85.38 82 THR A N 1
ATOM 603 C CA . THR A 1 82 ? 5.632 -0.210 4.252 1.00 85.38 82 THR A CA 1
ATOM 604 C C . THR A 1 82 ? 6.734 0.802 3.924 1.00 85.38 82 THR A C 1
ATOM 606 O O . THR A 1 82 ? 7.227 1.494 4.811 1.00 85.38 82 THR A O 1
ATOM 609 N N . GLY A 1 83 ? 7.059 0.980 2.639 1.00 81.38 83 GLY A N 1
ATOM 610 C CA . GLY A 1 83 ? 7.977 2.024 2.176 1.00 81.38 83 GLY A CA 1
ATOM 611 C C . GLY A 1 83 ? 7.513 3.434 2.547 1.00 81.38 83 GLY A C 1
ATOM 612 O O . GLY A 1 83 ? 8.276 4.200 3.124 1.00 81.38 83 GLY A O 1
ATOM 613 N N . THR A 1 84 ? 6.245 3.755 2.288 1.00 85.81 84 THR A N 1
ATOM 614 C CA . THR A 1 84 ? 5.661 5.055 2.646 1.00 85.81 84 THR A CA 1
ATOM 615 C C . THR A 1 84 ? 5.621 5.263 4.155 1.00 85.81 84 THR A C 1
ATOM 617 O O . THR A 1 84 ? 5.913 6.362 4.617 1.00 85.81 84 THR A O 1
ATOM 620 N N . LEU A 1 85 ? 5.309 4.218 4.925 1.00 86.38 85 LEU A N 1
ATOM 621 C CA . LEU A 1 85 ? 5.346 4.273 6.382 1.00 86.38 85 LEU A CA 1
ATOM 622 C C . LEU A 1 85 ? 6.740 4.676 6.889 1.00 86.38 85 LEU A C 1
ATOM 624 O O . LEU A 1 85 ? 6.856 5.612 7.675 1.00 86.38 85 LEU A O 1
ATOM 628 N N . ARG A 1 86 ? 7.797 4.013 6.401 1.00 83.56 86 ARG A N 1
ATOM 629 C CA . ARG A 1 86 ? 9.186 4.305 6.798 1.00 83.56 86 ARG A CA 1
ATOM 630 C C . ARG A 1 86 ? 9.581 5.748 6.501 1.00 83.56 86 ARG A C 1
ATOM 632 O O . ARG A 1 86 ? 10.119 6.420 7.372 1.00 83.56 86 ARG A O 1
ATOM 639 N N . GLU A 1 87 ? 9.312 6.212 5.286 1.00 81.69 87 GLU A N 1
ATOM 640 C CA . GLU A 1 87 ? 9.805 7.511 4.815 1.00 81.69 87 GLU A CA 1
ATOM 641 C C . GLU A 1 87 ? 8.977 8.684 5.349 1.00 81.69 87 GLU A C 1
ATOM 643 O O . GLU A 1 87 ? 9.522 9.689 5.794 1.00 81.69 87 GLU A O 1
ATOM 648 N N . VAL A 1 88 ? 7.649 8.564 5.311 1.00 84.38 88 VAL A N 1
ATOM 649 C CA . VAL A 1 88 ? 6.743 9.698 5.543 1.00 84.38 88 VAL A CA 1
ATOM 650 C C . VAL A 1 88 ? 6.253 9.756 6.986 1.00 84.38 88 VAL A C 1
ATOM 652 O O . VAL A 1 88 ? 6.108 10.847 7.525 1.00 84.38 88 VAL A O 1
ATOM 655 N N . ILE A 1 89 ? 5.985 8.603 7.606 1.00 85.69 89 ILE A N 1
ATOM 656 C CA . ILE A 1 89 ? 5.410 8.529 8.961 1.00 85.69 89 ILE A CA 1
ATOM 657 C C . ILE A 1 89 ? 6.511 8.366 10.015 1.00 85.69 89 ILE A C 1
ATOM 659 O O . ILE A 1 89 ? 6.435 8.962 11.083 1.00 85.69 89 ILE A O 1
ATOM 663 N N . LEU A 1 90 ? 7.546 7.579 9.709 1.00 84.81 90 LEU A N 1
ATOM 664 C CA . LEU A 1 90 ? 8.652 7.273 10.625 1.00 84.81 90 LEU A CA 1
ATOM 665 C C . LEU A 1 90 ? 9.944 8.038 10.288 1.00 84.81 90 LEU A C 1
ATOM 667 O O . LEU A 1 90 ? 10.985 7.774 10.885 1.00 84.81 90 LEU A O 1
ATOM 671 N N . HIS A 1 91 ? 9.877 8.981 9.343 1.00 82.56 91 HIS A N 1
ATOM 672 C CA . HIS A 1 91 ? 10.950 9.919 8.993 1.00 82.56 91 HIS A CA 1
ATOM 673 C C . HIS A 1 91 ? 12.317 9.275 8.699 1.00 82.56 91 HIS A C 1
ATOM 675 O O . HIS A 1 91 ? 13.357 9.787 9.110 1.00 82.56 91 HIS A O 1
ATOM 681 N N . GLY A 1 92 ? 12.333 8.149 7.981 1.00 66.44 92 GLY A N 1
ATOM 682 C CA . GLY A 1 92 ? 13.565 7.586 7.419 1.00 66.44 92 GLY A CA 1
ATOM 683 C C . GLY A 1 92 ? 14.527 6.987 8.449 1.00 66.44 92 GLY A C 1
ATOM 684 O O . GLY A 1 92 ? 15.715 6.862 8.169 1.00 66.44 92 GLY A O 1
ATOM 685 N N . GLN A 1 93 ? 14.041 6.571 9.623 1.00 61.91 93 GLN A N 1
ATOM 686 C CA . GLN A 1 93 ? 14.852 5.917 10.667 1.00 61.91 93 GLN A CA 1
ATOM 687 C C . GLN A 1 93 ? 15.437 4.538 10.268 1.00 61.91 93 GLN A C 1
ATOM 689 O O . GLN A 1 93 ? 15.992 3.845 11.116 1.00 61.91 93 GLN A O 1
ATOM 694 N N . HIS A 1 94 ? 15.339 4.131 8.995 1.00 59.22 94 HIS A N 1
ATOM 695 C CA . HIS A 1 94 ? 15.734 2.809 8.496 1.00 59.22 94 HIS A CA 1
ATOM 696 C C . HIS A 1 94 ? 16.606 2.901 7.249 1.00 59.22 94 HIS A C 1
ATOM 698 O O . HIS A 1 94 ? 16.421 3.773 6.401 1.00 59.22 94 HIS A O 1
ATOM 704 N N . ALA A 1 95 ? 17.531 1.951 7.105 1.00 49.66 95 ALA A N 1
ATOM 705 C CA . ALA A 1 95 ? 18.374 1.850 5.922 1.00 49.66 95 ALA A CA 1
ATOM 706 C C . ALA A 1 95 ? 17.544 1.512 4.670 1.00 49.66 95 ALA A C 1
ATOM 708 O O . ALA A 1 95 ? 16.712 0.601 4.673 1.00 49.66 95 ALA A O 1
ATOM 709 N N . ALA A 1 96 ? 17.807 2.223 3.571 1.00 50.56 96 ALA A N 1
ATOM 710 C CA . ALA A 1 96 ? 17.231 1.917 2.266 1.00 50.56 96 ALA A CA 1
ATOM 711 C C . ALA A 1 96 ? 17.635 0.496 1.826 1.00 50.56 96 ALA A C 1
ATOM 713 O O . ALA A 1 96 ? 18.818 0.155 1.803 1.00 50.56 96 ALA A O 1
ATOM 714 N N . GLY A 1 97 ? 16.668 -0.353 1.462 1.00 53.91 97 GLY A N 1
ATOM 715 C CA . GLY A 1 97 ? 16.973 -1.729 1.070 1.00 53.91 97 GLY A CA 1
ATOM 716 C C . GLY A 1 97 ? 15.779 -2.679 1.006 1.00 53.91 97 GLY A C 1
ATOM 717 O O . GLY A 1 97 ? 14.619 -2.280 1.115 1.00 53.91 97 GLY A O 1
ATOM 718 N N . LYS A 1 98 ? 16.084 -3.964 0.783 1.00 59.59 98 LYS A N 1
ATOM 719 C CA . LYS A 1 98 ? 15.107 -5.062 0.799 1.00 59.59 98 LYS A CA 1
ATOM 720 C C . LYS A 1 98 ? 14.495 -5.171 2.188 1.00 59.59 98 LYS A C 1
ATOM 722 O O . LYS A 1 98 ? 15.233 -5.386 3.137 1.00 59.59 98 LYS A O 1
ATOM 727 N N . GLU A 1 99 ? 13.170 -5.113 2.260 1.00 69.19 99 GLU A N 1
ATOM 728 C CA . GLU A 1 99 ? 12.432 -5.393 3.487 1.00 69.19 99 GLU A CA 1
ATOM 729 C C . GLU A 1 99 ? 12.710 -6.836 3.940 1.00 69.19 99 GLU A C 1
ATOM 731 O O . GLU A 1 99 ? 12.379 -7.809 3.253 1.00 69.19 99 GLU A O 1
ATOM 736 N N . SER A 1 100 ? 13.416 -6.965 5.059 1.00 78.75 100 SER A N 1
ATOM 737 C CA . SER A 1 100 ? 13.702 -8.227 5.730 1.00 78.75 100 SER A CA 1
ATOM 738 C C . SER A 1 100 ? 12.640 -8.525 6.798 1.00 78.75 100 SER A C 1
ATOM 740 O O . SER A 1 100 ? 11.943 -7.616 7.259 1.00 78.75 100 SER A O 1
ATOM 742 N N . PRO A 1 101 ? 12.515 -9.785 7.254 1.00 82.62 101 PRO A N 1
ATOM 743 C CA . PRO A 1 101 ? 11.666 -10.105 8.401 1.00 82.62 101 PRO A CA 1
ATOM 744 C C . PRO A 1 101 ? 11.997 -9.273 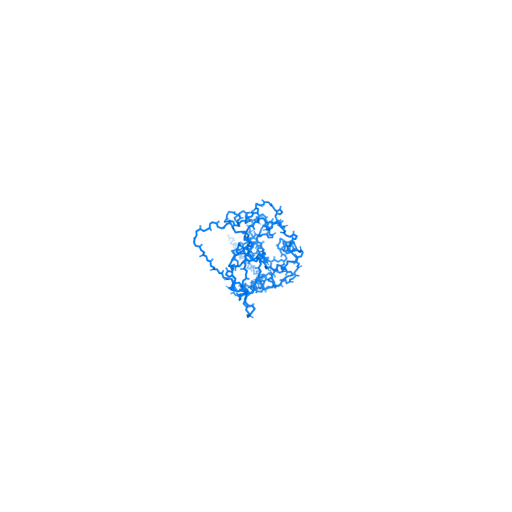9.652 1.00 82.62 101 PRO A C 1
ATOM 746 O O . PRO A 1 101 ? 11.088 -8.904 10.393 1.00 82.62 101 PRO A O 1
ATOM 749 N N . ALA A 1 102 ? 13.275 -8.930 9.855 1.00 83.12 102 ALA A N 1
ATOM 750 C CA . ALA A 1 102 ? 13.711 -8.074 10.955 1.00 83.12 102 ALA A CA 1
ATOM 751 C C . ALA A 1 102 ? 13.190 -6.634 10.802 1.00 83.12 102 ALA A C 1
ATOM 753 O O . ALA A 1 102 ? 12.664 -6.077 11.763 1.00 83.12 102 ALA A O 1
ATOM 754 N N . ASP A 1 103 ? 13.231 -6.066 9.591 1.00 82.12 103 ASP A N 1
ATOM 755 C CA . ASP A 1 103 ? 12.691 -4.722 9.321 1.00 82.12 103 ASP A CA 1
ATOM 756 C C . ASP A 1 103 ? 11.179 -4.673 9.565 1.00 82.12 103 ASP A C 1
ATOM 758 O O . ASP A 1 103 ? 10.647 -3.736 10.155 1.00 82.12 103 ASP A O 1
ATOM 762 N N . LEU A 1 104 ? 10.470 -5.726 9.159 1.00 84.69 104 LEU A N 1
ATOM 763 C CA . LEU A 1 104 ? 9.036 -5.883 9.388 1.00 84.69 104 LEU A CA 1
ATOM 764 C C . LEU A 1 104 ? 8.673 -5.998 10.869 1.00 84.69 104 LEU A C 1
ATOM 766 O O . LEU A 1 104 ? 7.618 -5.511 11.292 1.00 84.69 104 LEU A O 1
ATOM 770 N N . GLN A 1 105 ? 9.509 -6.674 11.653 1.00 87.19 105 GLN A N 1
ATOM 771 C CA . GLN A 1 105 ? 9.334 -6.764 13.096 1.00 87.19 105 GLN A CA 1
ATOM 772 C C . GLN A 1 105 ? 9.590 -5.410 13.758 1.00 87.19 105 GLN A C 1
ATOM 774 O O . GLN A 1 105 ? 8.789 -4.984 14.589 1.00 87.19 105 GLN A O 1
ATOM 779 N N . LEU A 1 106 ? 10.641 -4.710 13.336 1.00 86.81 106 LEU A N 1
ATOM 780 C CA . LEU A 1 106 ? 10.966 -3.371 13.809 1.00 86.81 106 LEU A CA 1
ATOM 781 C C . LEU A 1 106 ? 9.840 -2.374 13.502 1.00 86.81 106 LEU A C 1
ATOM 783 O O . LEU A 1 106 ? 9.410 -1.643 14.390 1.00 86.81 106 LEU A O 1
ATOM 787 N N . LEU A 1 107 ? 9.264 -2.422 12.296 1.00 88.12 107 LEU A N 1
ATOM 788 C CA . LEU A 1 107 ? 8.079 -1.632 11.955 1.00 88.12 107 LEU A CA 1
ATOM 789 C C . LEU A 1 107 ? 6.905 -1.917 12.897 1.00 88.12 107 LEU A C 1
ATOM 791 O O . LEU A 1 107 ? 6.288 -0.988 13.410 1.00 88.12 107 LEU A O 1
ATOM 795 N N . ARG A 1 108 ? 6.600 -3.191 13.181 1.00 90.25 108 ARG A N 1
ATOM 796 C CA . ARG A 1 108 ? 5.528 -3.545 14.132 1.00 90.25 108 ARG A CA 1
ATOM 797 C C . ARG A 1 108 ? 5.810 -3.007 15.536 1.00 90.25 108 ARG A C 1
ATOM 799 O O . ARG A 1 108 ? 4.893 -2.510 16.183 1.00 90.25 108 ARG A O 1
ATOM 806 N N . GLN A 1 109 ? 7.059 -3.076 15.994 1.00 90.00 109 GLN A N 1
ATOM 807 C CA . GLN A 1 109 ? 7.470 -2.525 17.289 1.00 90.00 109 GLN A CA 1
ATOM 808 C C . GLN A 1 109 ? 7.295 -1.005 17.341 1.00 90.00 109 GLN A C 1
ATOM 810 O O . GLN A 1 109 ? 6.814 -0.492 18.344 1.00 90.00 109 GLN A O 1
ATOM 815 N N . GLN A 1 110 ? 7.612 -0.291 16.261 1.00 89.25 110 GLN A N 1
ATOM 816 C CA . GLN A 1 110 ? 7.441 1.162 16.185 1.00 89.25 110 GLN A CA 1
ATOM 817 C C . GLN A 1 110 ? 5.976 1.599 16.076 1.00 89.25 110 GLN A C 1
ATOM 819 O O . GLN A 1 110 ? 5.628 2.685 16.528 1.00 89.25 110 GLN A O 1
ATOM 824 N N . LEU A 1 111 ? 5.102 0.762 15.514 1.00 91.12 111 LEU A N 1
ATOM 825 C CA . LEU A 1 111 ? 3.661 1.030 15.447 1.00 91.12 111 LEU A CA 1
ATOM 826 C C . LEU A 1 111 ? 2.938 0.757 16.774 1.00 91.12 111 LEU A C 1
ATOM 828 O O . LEU A 1 111 ? 1.905 1.372 17.053 1.00 91.12 111 LEU A O 1
ATOM 832 N N . ALA A 1 112 ? 3.472 -0.143 17.604 1.00 91.50 112 ALA A N 1
ATOM 833 C CA . ALA A 1 112 ? 2.833 -0.570 18.845 1.00 91.50 112 ALA A CA 1
ATOM 834 C C . ALA A 1 112 ? 2.548 0.576 19.845 1.00 91.50 112 ALA A C 1
ATOM 836 O O . ALA A 1 112 ? 1.433 0.598 20.370 1.00 91.50 112 ALA A O 1
ATOM 837 N N . PRO A 1 113 ? 3.450 1.559 20.073 1.00 91.00 113 PRO A N 1
ATOM 838 C CA . PRO A 1 113 ? 3.166 2.733 20.906 1.00 91.00 113 PRO A CA 1
ATOM 839 C C . PRO A 1 113 ? 1.962 3.562 20.445 1.00 91.00 113 PRO A C 1
ATOM 841 O O . PRO A 1 113 ? 1.305 4.196 21.264 1.00 91.00 113 PRO A O 1
ATOM 844 N N . TYR A 1 114 ? 1.637 3.535 19.149 1.00 89.81 114 TYR A N 1
ATOM 845 C CA . TYR A 1 114 ? 0.466 4.218 18.591 1.00 89.81 114 TYR A CA 1
ATOM 846 C C . TYR A 1 114 ? -0.816 3.377 18.676 1.00 89.81 114 TYR A C 1
ATOM 848 O O . TYR A 1 114 ? -1.878 3.822 18.245 1.00 89.81 114 TYR A O 1
ATOM 856 N N . GLY A 1 115 ? -0.737 2.147 19.195 1.00 93.25 115 GLY A N 1
ATOM 857 C CA . GLY A 1 115 ? -1.859 1.213 19.207 1.00 93.25 115 GLY A CA 1
ATOM 858 C C . GLY A 1 115 ? -2.245 0.722 17.808 1.00 93.25 115 GLY A C 1
ATOM 859 O O . GLY A 1 115 ? -3.407 0.371 17.583 1.00 93.25 115 GLY A O 1
ATOM 860 N N . ILE A 1 116 ? -1.294 0.708 16.869 1.00 94.38 116 ILE A N 1
ATOM 861 C CA . ILE A 1 116 ? -1.518 0.340 15.470 1.00 94.38 116 ILE A CA 1
ATOM 862 C C . ILE A 1 116 ? -0.829 -0.991 15.159 1.00 94.38 116 ILE A C 1
ATOM 864 O O . ILE A 1 116 ? 0.326 -1.224 15.509 1.00 94.38 116 ILE A O 1
ATOM 868 N N . GLY A 1 117 ? -1.570 -1.872 14.496 1.00 92.88 117 GLY A N 1
ATOM 869 C CA . GLY A 1 117 ? -1.108 -3.131 13.935 1.00 92.88 117 GLY A CA 1
ATOM 870 C C . GLY A 1 117 ? -1.036 -3.077 12.411 1.00 92.88 117 GLY A C 1
ATOM 871 O O . GLY A 1 117 ? -1.617 -2.206 11.760 1.00 92.88 117 GLY A O 1
ATOM 872 N N . MET A 1 118 ? -0.317 -4.041 11.845 1.00 91.31 118 MET A N 1
ATOM 873 C CA . MET A 1 118 ? -0.112 -4.190 10.409 1.00 91.31 118 MET A CA 1
ATOM 874 C C . MET A 1 118 ? -0.281 -5.665 10.030 1.00 91.31 118 MET A C 1
ATOM 876 O O . MET A 1 118 ? 0.327 -6.533 10.661 1.00 91.31 118 MET A O 1
ATOM 880 N N . THR A 1 119 ? -1.100 -5.946 9.013 1.00 89.44 119 THR A N 1
ATOM 881 C CA . THR A 1 119 ? -1.368 -7.313 8.537 1.00 89.44 119 THR A CA 1
ATOM 882 C C . THR A 1 119 ? -0.182 -7.926 7.794 1.00 89.44 119 THR A C 1
ATOM 884 O O . THR A 1 119 ? 0.822 -7.264 7.508 1.00 89.44 119 THR A O 1
ATOM 887 N N . GLU A 1 120 ? -0.335 -9.189 7.389 1.00 86.00 120 GLU A N 1
ATOM 888 C CA . GLU A 1 120 ? 0.492 -9.758 6.329 1.00 86.00 120 GLU A CA 1
ATOM 889 C C . GLU A 1 120 ? 0.296 -9.070 4.971 1.00 86.00 120 GLU A C 1
ATOM 891 O O . GLU A 1 120 ? -0.621 -8.258 4.794 1.00 86.00 120 GLU A O 1
ATOM 896 N N . GLU A 1 121 ? 1.225 -9.319 4.045 1.00 83.06 121 GLU A N 1
ATOM 897 C CA . GLU A 1 121 ? 1.209 -8.711 2.711 1.00 83.06 121 GLU A CA 1
ATOM 898 C C . GLU A 1 121 ? -0.022 -9.130 1.927 1.00 83.06 121 GLU A C 1
ATOM 900 O O . GLU A 1 121 ? -0.425 -10.290 1.945 1.00 83.06 121 GLU A O 1
ATOM 905 N N . LEU A 1 122 ? -0.549 -8.197 1.139 1.00 79.06 122 LEU A N 1
ATOM 906 C CA . LEU A 1 122 ? -1.655 -8.462 0.221 1.00 79.06 122 LEU A CA 1
ATOM 907 C C . LEU A 1 122 ? -1.217 -9.206 -1.058 1.00 79.06 122 LEU A C 1
ATOM 909 O O . LEU A 1 122 ? -2.049 -9.481 -1.915 1.00 79.06 122 LEU A O 1
ATOM 913 N N . GLY A 1 123 ? 0.075 -9.531 -1.204 1.00 71.62 123 GLY A N 1
ATOM 914 C CA . GLY A 1 123 ? 0.586 -10.399 -2.274 1.00 71.62 123 GLY A CA 1
ATOM 915 C C . GLY A 1 123 ? 1.006 -9.704 -3.575 1.00 71.62 123 GLY A C 1
ATOM 916 O O . GLY A 1 123 ? 1.263 -10.387 -4.562 1.00 71.62 123 GLY A O 1
ATOM 917 N N . PHE A 1 124 ? 1.117 -8.372 -3.604 1.00 67.25 124 PHE A N 1
ATOM 918 C CA . PHE A 1 124 ? 1.597 -7.628 -4.777 1.00 67.25 124 PHE A CA 1
ATOM 919 C C . PHE A 1 124 ? 2.558 -6.491 -4.393 1.00 67.25 124 PHE A C 1
ATOM 921 O O . PHE A 1 124 ? 2.558 -6.005 -3.260 1.00 67.25 124 PHE A O 1
ATOM 928 N N . ASN A 1 125 ? 3.399 -6.084 -5.350 1.00 65.31 125 ASN A N 1
ATOM 929 C CA . ASN A 1 125 ? 4.380 -5.006 -5.205 1.00 65.31 125 ASN A CA 1
ATOM 930 C C . ASN A 1 125 ? 4.088 -3.916 -6.239 1.00 65.31 125 ASN A C 1
ATOM 932 O O . ASN A 1 125 ? 4.012 -4.211 -7.430 1.00 65.31 125 ASN A O 1
ATOM 936 N N . ASN A 1 126 ? 3.959 -2.673 -5.783 1.00 69.00 126 ASN A N 1
ATOM 937 C CA . ASN A 1 126 ? 3.751 -1.511 -6.640 1.00 69.00 126 ASN A CA 1
ATOM 938 C C . ASN A 1 126 ? 4.944 -0.558 -6.484 1.00 69.00 126 ASN A C 1
ATOM 940 O O . ASN A 1 126 ? 4.892 0.424 -5.746 1.00 69.00 126 ASN A O 1
ATOM 944 N N . THR A 1 127 ? 6.055 -0.922 -7.122 1.00 70.19 127 THR A N 1
ATOM 945 C CA . THR A 1 127 ? 7.276 -0.109 -7.195 1.00 70.19 127 THR A CA 1
ATOM 946 C C . THR A 1 127 ? 7.468 0.409 -8.615 1.00 70.19 127 THR A C 1
ATOM 948 O O . THR A 1 127 ? 6.935 -0.174 -9.561 1.00 70.19 127 THR A O 1
ATOM 951 N N . TYR A 1 128 ? 8.267 1.467 -8.775 1.00 74.50 128 TYR A N 1
ATOM 952 C CA . TYR A 1 128 ? 8.640 1.974 -10.092 1.00 74.50 128 TYR A CA 1
ATOM 953 C C . TYR A 1 128 ? 9.228 0.871 -10.978 1.00 74.50 128 TYR A C 1
ATOM 955 O O . TYR A 1 128 ? 10.003 0.016 -10.536 1.00 74.50 128 TYR A O 1
ATOM 963 N N . ALA A 1 129 ? 8.834 0.909 -12.244 1.00 78.31 129 ALA A N 1
ATOM 964 C CA . ALA A 1 129 ? 9.197 -0.067 -13.247 1.00 78.31 129 ALA A CA 1
ATOM 965 C C . ALA A 1 129 ? 9.314 0.593 -14.619 1.00 78.31 129 ALA A C 1
ATOM 967 O O . ALA A 1 129 ? 8.654 1.593 -14.898 1.00 78.31 129 ALA A O 1
ATOM 968 N N . LEU A 1 130 ? 10.117 -0.023 -15.485 1.00 83.81 130 LEU A N 1
ATOM 969 C CA . LEU A 1 130 ? 10.101 0.275 -16.912 1.00 83.81 130 LEU A CA 1
ATOM 970 C C . LEU A 1 130 ? 9.153 -0.707 -17.594 1.00 83.81 130 LEU A C 1
ATOM 972 O O . LEU A 1 130 ? 9.105 -1.887 -17.248 1.00 83.81 130 LEU A O 1
ATOM 976 N N . VAL A 1 131 ? 8.390 -0.229 -18.568 1.00 85.94 131 VAL A N 1
ATOM 977 C CA . VAL A 1 131 ? 7.432 -1.061 -19.300 1.00 85.94 131 VAL A CA 1
ATOM 978 C C . VAL A 1 131 ? 7.697 -0.981 -20.789 1.00 85.94 131 VAL A C 1
ATOM 980 O O . VAL A 1 131 ? 8.028 0.076 -21.320 1.00 85.94 131 VAL A O 1
ATOM 983 N N . MET A 1 132 ? 7.547 -2.112 -21.472 1.00 88.38 132 MET A N 1
ATOM 984 C CA . MET A 1 132 ? 7.613 -2.171 -22.928 1.00 88.38 132 MET A CA 1
ATOM 985 C C . MET A 1 132 ? 6.632 -3.209 -23.473 1.00 88.38 132 MET A C 1
ATOM 987 O O . MET A 1 132 ? 6.160 -4.093 -22.753 1.00 88.38 132 MET A O 1
ATOM 991 N N . LEU A 1 133 ? 6.328 -3.111 -24.768 1.00 89.94 133 LEU A N 1
ATOM 992 C CA . LEU A 1 133 ? 5.442 -4.056 -25.444 1.00 89.94 133 LEU A CA 1
ATOM 993 C C . LEU A 1 133 ? 6.018 -5.475 -25.417 1.00 89.94 133 LEU A C 1
ATOM 995 O O . LEU A 1 133 ? 7.193 -5.683 -25.725 1.00 89.94 133 LEU A O 1
ATOM 999 N N . ARG A 1 134 ? 5.162 -6.466 -25.146 1.00 87.00 134 ARG A N 1
ATOM 1000 C CA . ARG A 1 134 ? 5.531 -7.891 -25.105 1.00 87.00 134 ARG A CA 1
ATOM 1001 C C . ARG A 1 134 ? 6.185 -8.397 -26.370 1.00 87.00 134 ARG A C 1
ATOM 1003 O O . ARG A 1 134 ? 7.206 -9.073 -26.285 1.00 87.00 134 ARG A O 1
ATOM 1010 N N . ALA A 1 135 ? 5.614 -8.064 -27.523 1.00 89.88 135 ALA A N 1
ATOM 1011 C CA . ALA A 1 135 ? 6.177 -8.453 -28.808 1.00 89.88 135 ALA A CA 1
ATOM 1012 C C . ALA A 1 135 ? 7.611 -7.923 -28.965 1.00 89.88 135 ALA A C 1
ATOM 1014 O O . ALA A 1 135 ? 8.504 -8.665 -29.361 1.00 89.88 135 ALA A O 1
ATOM 1015 N N . ARG A 1 136 ? 7.854 -6.672 -28.550 1.00 92.06 136 ARG A N 1
ATOM 1016 C CA . ARG A 1 136 ? 9.170 -6.032 -28.634 1.00 92.06 136 ARG A CA 1
ATOM 1017 C C . ARG A 1 136 ? 10.166 -6.596 -27.621 1.00 92.06 136 ARG A C 1
ATOM 1019 O O . ARG A 1 136 ? 11.309 -6.832 -27.989 1.00 92.06 136 ARG A O 1
ATOM 1026 N N . ALA A 1 137 ? 9.732 -6.858 -26.387 1.00 92.62 137 ALA A N 1
ATOM 1027 C CA . ALA A 1 137 ? 10.560 -7.523 -25.381 1.00 92.62 137 ALA A CA 1
ATOM 1028 C C . ALA A 1 137 ? 11.016 -8.907 -25.867 1.00 92.62 137 ALA A C 1
ATOM 1030 O O . ALA A 1 137 ? 12.195 -9.230 -25.789 1.00 92.62 137 ALA A O 1
ATOM 1031 N N . ARG A 1 138 ? 10.098 -9.697 -26.445 1.00 92.25 138 ARG A N 1
ATOM 1032 C CA . ARG A 1 138 ? 10.406 -11.018 -27.015 1.00 92.25 138 ARG A CA 1
ATOM 1033 C C . ARG A 1 138 ? 11.349 -10.930 -28.213 1.00 92.25 138 ARG A C 1
ATOM 1035 O O . ARG A 1 138 ? 12.327 -11.663 -28.245 1.00 92.25 138 ARG A O 1
ATOM 1042 N N . ALA A 1 139 ? 11.081 -10.028 -29.157 1.00 93.88 139 ALA A N 1
ATOM 1043 C CA . ALA A 1 139 ? 11.909 -9.849 -30.352 1.00 93.88 139 ALA A CA 1
ATOM 1044 C C . ALA A 1 139 ? 13.350 -9.425 -30.026 1.00 93.88 139 ALA A C 1
ATOM 1046 O O . ALA A 1 139 ? 14.272 -9.772 -30.754 1.00 93.88 139 ALA A O 1
ATOM 1047 N N . LEU A 1 140 ? 13.540 -8.689 -28.928 1.00 93.62 140 LEU A N 1
ATOM 1048 C CA . LEU A 1 140 ? 14.847 -8.221 -28.468 1.00 93.62 140 LEU A CA 1
ATOM 1049 C C . LEU A 1 140 ? 15.447 -9.092 -27.353 1.00 93.62 140 LEU A C 1
ATOM 1051 O O . LEU A 1 140 ? 16.509 -8.759 -26.848 1.00 93.62 140 LEU A O 1
ATOM 1055 N N . ALA A 1 141 ? 14.781 -10.186 -26.963 1.00 93.00 141 ALA A N 1
ATOM 1056 C CA . ALA A 1 141 ? 15.177 -11.055 -25.851 1.00 93.00 141 ALA A CA 1
ATOM 1057 C C . ALA A 1 141 ? 15.403 -10.321 -24.506 1.00 93.00 141 ALA A C 1
ATOM 1059 O O . ALA A 1 141 ? 16.230 -10.731 -23.698 1.00 93.00 141 ALA A O 1
ATOM 1060 N N . ILE A 1 142 ? 14.634 -9.261 -24.240 1.00 89.50 142 ILE A N 1
ATOM 1061 C CA . ILE A 1 142 ? 14.716 -8.461 -23.011 1.00 89.50 142 ILE A CA 1
ATOM 1062 C C . ILE A 1 142 ? 13.804 -9.065 -21.938 1.00 89.50 142 ILE A C 1
ATOM 1064 O O . ILE A 1 142 ? 12.584 -9.139 -22.117 1.00 89.50 142 ILE A O 1
ATOM 1068 N N . GLN A 1 143 ? 14.383 -9.452 -20.802 1.00 85.81 143 GLN A N 1
ATOM 1069 C CA . GLN A 1 143 ? 13.666 -9.995 -19.641 1.00 85.81 143 GLN A CA 1
ATOM 1070 C C . GLN A 1 143 ? 13.911 -9.184 -18.364 1.00 85.81 143 GLN A C 1
ATOM 1072 O O . GLN A 1 143 ? 13.059 -9.143 -17.475 1.00 85.81 143 GLN A O 1
ATOM 1077 N N . GLN A 1 144 ? 15.056 -8.513 -18.272 1.00 82.94 144 GLN A N 1
ATOM 1078 C CA . GLN A 1 144 ? 15.467 -7.719 -17.122 1.00 82.94 144 GLN A CA 1
ATOM 1079 C C . GLN A 1 144 ? 16.159 -6.427 -17.560 1.00 82.94 144 GLN A C 1
ATOM 1081 O O . GLN A 1 144 ? 16.596 -6.268 -18.695 1.00 82.94 144 GLN A O 1
ATOM 1086 N N . ILE A 1 145 ? 16.279 -5.469 -16.641 1.00 81.88 145 ILE A N 1
ATOM 1087 C CA . ILE A 1 145 ? 16.814 -4.138 -16.968 1.00 81.88 145 ILE A CA 1
ATOM 1088 C C . ILE A 1 145 ? 18.260 -4.166 -17.429 1.00 81.88 145 ILE A C 1
ATOM 1090 O O . ILE A 1 145 ? 18.641 -3.344 -18.257 1.00 81.88 145 ILE A O 1
ATOM 1094 N N . SER A 1 146 ? 19.066 -5.107 -16.936 1.00 82.94 146 SER A N 1
ATOM 1095 C CA . SER A 1 146 ? 20.445 -5.227 -17.407 1.00 82.94 146 SER A CA 1
ATOM 1096 C C . S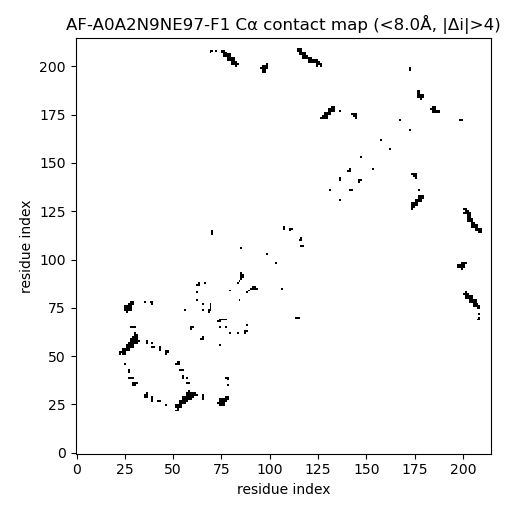ER A 1 146 ? 20.526 -5.507 -18.905 1.00 82.94 146 SER A C 1
ATOM 1098 O O . SER A 1 146 ? 21.508 -5.104 -19.518 1.00 82.94 146 SER A O 1
ATOM 1100 N N . ASP A 1 147 ? 19.510 -6.145 -19.491 1.00 85.44 147 ASP A N 1
ATOM 1101 C CA . ASP A 1 147 ? 19.499 -6.500 -20.913 1.00 85.44 147 ASP A CA 1
ATOM 1102 C C . ASP A 1 147 ? 19.432 -5.238 -21.778 1.00 85.44 147 ASP A C 1
ATOM 1104 O O . ASP A 1 147 ? 20.039 -5.181 -22.844 1.00 85.44 147 ASP A O 1
ATOM 1108 N N . LEU A 1 148 ? 18.801 -4.170 -21.270 1.00 87.69 148 LEU A N 1
ATOM 1109 C CA . LEU A 1 148 ? 18.711 -2.871 -21.943 1.00 87.69 148 LEU A CA 1
ATOM 1110 C C . LEU A 1 148 ? 20.084 -2.251 -22.241 1.00 87.69 148 LEU A C 1
ATOM 1112 O O . LEU A 1 148 ? 20.185 -1.439 -23.158 1.00 87.69 148 LEU A O 1
ATOM 1116 N N . ARG A 1 149 ? 21.150 -2.649 -21.526 1.00 87.31 149 ARG A N 1
ATOM 1117 C CA . ARG A 1 149 ? 22.525 -2.178 -21.786 1.00 87.31 149 ARG A CA 1
ATOM 1118 C C . ARG A 1 149 ? 22.989 -2.485 -23.210 1.00 87.31 149 ARG A C 1
ATOM 1120 O O . ARG A 1 149 ? 23.768 -1.717 -23.762 1.00 87.31 149 ARG A O 1
ATOM 1127 N N . ASN A 1 150 ? 22.488 -3.569 -23.798 1.00 87.25 150 ASN A N 1
ATOM 1128 C CA . ASN A 1 150 ? 22.846 -4.006 -25.146 1.00 87.25 150 ASN A CA 1
ATOM 1129 C C . ASN A 1 150 ? 21.934 -3.403 -26.230 1.00 87.25 150 ASN A C 1
ATOM 1131 O O . ASN A 1 150 ? 22.059 -3.751 -27.402 1.00 87.25 150 ASN A O 1
ATOM 1135 N N . HIS A 1 151 ? 21.012 -2.509 -25.855 1.00 87.38 151 HIS A N 1
ATOM 1136 C CA . HIS A 1 151 ? 20.007 -1.939 -26.750 1.00 87.38 151 HIS A CA 1
ATOM 1137 C C . HIS A 1 151 ? 19.983 -0.402 -26.685 1.00 87.38 151 HIS A C 1
ATOM 1139 O O . HIS A 1 151 ? 18.951 0.205 -26.387 1.00 87.38 151 HIS A O 1
ATOM 1145 N N . SER A 1 152 ? 21.118 0.241 -26.981 1.00 87.31 152 SER A N 1
ATOM 1146 C CA . SER A 1 152 ? 21.282 1.707 -26.940 1.00 87.31 152 SER A CA 1
ATOM 1147 C C . SER A 1 152 ? 20.381 2.477 -27.916 1.00 87.31 152 SER A C 1
ATOM 1149 O O . SER A 1 152 ? 20.154 3.668 -27.735 1.00 87.31 152 SER A O 1
ATOM 1151 N N . GLN A 1 153 ? 19.827 1.801 -28.923 1.00 87.81 153 GLN A N 1
ATOM 1152 C CA . GLN A 1 153 ? 18.860 2.352 -29.872 1.00 87.81 153 GLN A CA 1
ATOM 1153 C C . GLN A 1 153 ? 17.443 2.517 -29.296 1.00 87.81 153 GLN A C 1
ATOM 1155 O O . GLN A 1 153 ? 16.566 3.061 -29.968 1.00 87.81 153 GLN A O 1
ATOM 1160 N N . LEU A 1 154 ? 17.162 1.993 -28.098 1.00 89.31 154 LEU A N 1
ATOM 1161 C CA . LEU A 1 154 ? 15.854 2.146 -27.465 1.00 89.31 154 LEU A CA 1
ATOM 1162 C C . LEU A 1 154 ? 15.696 3.551 -26.883 1.00 89.31 154 LEU A C 1
ATOM 1164 O O . LEU A 1 154 ? 16.487 3.995 -26.058 1.00 89.31 154 LEU A O 1
ATOM 1168 N N . VAL A 1 155 ? 14.613 4.222 -27.270 1.00 87.44 155 VAL A N 1
ATOM 1169 C CA . VAL A 1 155 ? 14.217 5.507 -26.688 1.00 87.44 155 VAL A CA 1
ATOM 1170 C C . VAL A 1 155 ? 13.365 5.245 -25.450 1.00 87.44 155 VAL A C 1
ATOM 1172 O O . VAL A 1 155 ? 12.356 4.541 -25.524 1.00 87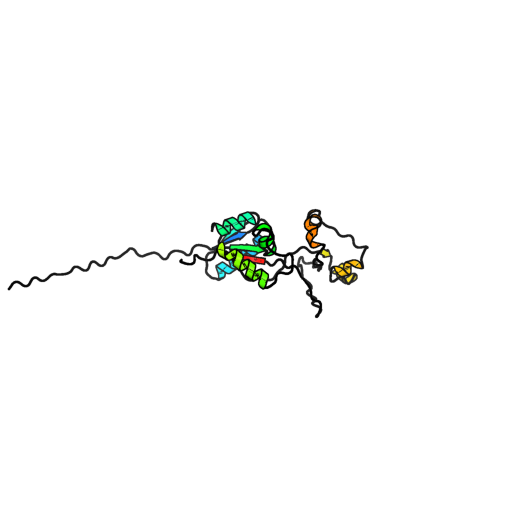.44 155 VAL A O 1
ATOM 1175 N N . VAL A 1 156 ? 13.766 5.818 -24.316 1.00 85.25 156 VAL A N 1
ATOM 1176 C CA . VAL A 1 156 ? 13.053 5.685 -23.041 1.00 85.25 156 VAL A CA 1
ATOM 1177 C C . VAL A 1 156 ? 12.245 6.953 -22.783 1.00 85.25 156 VAL A C 1
ATOM 1179 O O . VAL A 1 156 ? 12.802 8.044 -22.708 1.00 85.25 156 VAL A O 1
ATOM 1182 N N . GLY A 1 157 ? 10.928 6.808 -22.635 1.00 84.69 157 GLY A N 1
ATOM 1183 C CA . GLY A 1 157 ? 10.057 7.884 -22.166 1.00 84.69 157 GLY A CA 1
ATOM 1184 C C . GLY A 1 157 ? 9.959 7.853 -20.646 1.00 84.69 157 GLY A C 1
ATOM 1185 O O . GLY A 1 157 ? 9.426 6.893 -20.094 1.00 84.69 157 GLY A O 1
ATOM 1186 N N . LEU A 1 158 ? 10.470 8.887 -19.977 1.00 84.31 158 LEU A N 1
ATOM 1187 C CA . LEU A 1 158 ? 10.400 9.052 -18.523 1.00 84.31 158 LEU A CA 1
ATOM 1188 C C . LEU A 1 158 ? 9.697 10.368 -18.202 1.00 84.31 158 LEU A C 1
ATOM 1190 O O . LEU A 1 158 ? 9.920 11.368 -18.884 1.00 84.31 158 LEU A O 1
ATOM 1194 N N . SER A 1 159 ? 8.869 10.380 -17.159 1.00 77.94 159 SER A N 1
ATOM 1195 C CA . SER A 1 159 ? 8.309 11.635 -16.660 1.00 77.94 159 SER A CA 1
ATOM 1196 C C . SER A 1 159 ? 9.348 12.393 -15.814 1.00 77.94 159 SER A C 1
ATOM 1198 O O . SER A 1 159 ? 10.248 11.765 -15.241 1.00 77.94 159 SER A O 1
ATOM 1200 N N . PRO A 1 160 ? 9.247 13.728 -15.687 1.00 73.44 160 PRO A N 1
ATOM 1201 C CA . PRO A 1 160 ? 10.122 14.506 -14.807 1.00 73.44 160 PRO A CA 1
ATOM 1202 C C . PRO A 1 160 ? 10.102 14.026 -13.349 1.00 73.44 160 PRO A C 1
ATOM 1204 O O . PRO A 1 160 ? 11.135 14.011 -12.686 1.00 73.44 160 PRO A O 1
ATOM 1207 N N . GLU A 1 161 ? 8.951 13.568 -12.854 1.00 69.31 161 GLU A N 1
ATOM 1208 C CA . GLU A 1 161 ? 8.793 13.033 -11.497 1.00 69.31 161 GLU A CA 1
ATOM 1209 C C . GLU A 1 161 ? 9.568 11.724 -11.321 1.00 69.31 161 GLU A C 1
ATOM 1211 O O . GLU A 1 161 ? 10.177 11.494 -10.276 1.00 69.31 161 GLU A O 1
ATOM 1216 N N . PHE A 1 162 ? 9.591 10.885 -12.361 1.00 70.00 162 PHE A N 1
ATOM 1217 C CA . PHE A 1 162 ? 10.390 9.664 -12.374 1.00 70.00 162 PHE A CA 1
ATOM 1218 C C . PHE A 1 162 ? 11.891 9.980 -12.303 1.00 70.00 162 PHE A C 1
ATOM 1220 O O . PHE A 1 162 ? 12.628 9.314 -11.578 1.00 70.00 162 PHE A O 1
ATOM 1227 N N . LEU A 1 163 ? 12.341 11.025 -13.008 1.00 69.69 163 LEU A N 1
ATOM 1228 C CA . LEU A 1 163 ? 13.733 11.490 -12.976 1.00 69.69 163 LEU A CA 1
ATOM 1229 C C . LEU A 1 163 ?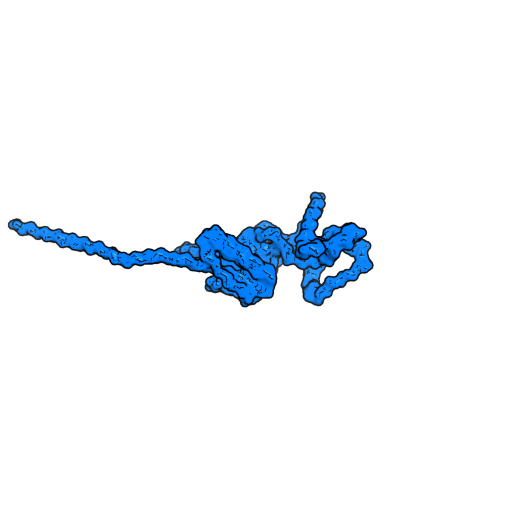 14.106 12.125 -11.628 1.00 69.69 163 LEU A C 1
ATOM 1231 O O . LEU A 1 163 ? 15.199 11.891 -11.120 1.00 69.69 163 LEU A O 1
ATOM 1235 N N . GLY A 1 164 ? 13.197 12.894 -11.021 1.00 57.38 164 GLY A N 1
ATOM 1236 C CA . GLY A 1 164 ? 13.389 13.504 -9.701 1.00 57.38 164 GLY A CA 1
ATOM 1237 C C . GLY A 1 164 ? 13.437 12.488 -8.555 1.00 57.38 164 GLY A C 1
ATOM 1238 O O . GLY A 1 164 ? 14.031 12.751 -7.512 1.00 57.38 164 GLY A O 1
ATOM 1239 N N . ALA A 1 165 ? 12.888 11.290 -8.762 1.00 57.62 165 ALA A N 1
ATOM 1240 C CA . ALA A 1 165 ? 13.001 10.166 -7.840 1.00 57.62 165 ALA A CA 1
ATOM 1241 C C . ALA A 1 165 ? 14.368 9.437 -7.928 1.00 57.62 165 ALA A C 1
ATOM 1243 O O . ALA A 1 165 ? 14.504 8.329 -7.419 1.00 57.62 165 ALA A O 1
ATOM 1244 N N . SER A 1 166 ? 15.394 10.031 -8.548 1.00 45.84 166 SER A N 1
ATOM 1245 C CA . SER A 1 166 ? 16.689 9.434 -8.942 1.00 45.84 166 SER A CA 1
ATOM 1246 C C . SER A 1 166 ? 17.455 8.605 -7.898 1.00 45.84 166 SER A C 1
ATOM 1248 O O . SER A 1 166 ? 18.313 7.812 -8.284 1.00 45.84 166 SER A O 1
ATOM 1250 N N . ARG A 1 167 ? 17.122 8.671 -6.603 1.00 48.56 167 ARG A N 1
ATOM 1251 C CA . ARG A 1 167 ? 17.666 7.759 -5.577 1.00 48.56 167 ARG A CA 1
ATOM 1252 C C . ARG A 1 167 ? 17.431 6.269 -5.878 1.00 48.56 167 ARG A C 1
ATOM 1254 O O . ARG A 1 167 ? 18.199 5.437 -5.407 1.00 48.56 167 ARG A O 1
ATOM 1261 N N . TRP A 1 168 ? 16.424 5.909 -6.681 1.00 47.28 168 TRP A N 1
ATOM 1262 C CA . TRP A 1 168 ? 16.195 4.511 -7.087 1.00 47.28 168 TRP A CA 1
ATOM 1263 C C . TRP A 1 168 ? 17.144 4.021 -8.193 1.00 47.28 168 TRP A C 1
ATOM 1265 O O . TRP A 1 168 ? 17.294 2.811 -8.342 1.00 47.28 168 TRP A O 1
ATOM 1275 N N . MET A 1 169 ? 17.782 4.912 -8.965 1.00 43.38 169 MET A N 1
ATOM 1276 C CA . MET A 1 169 ? 18.649 4.539 -10.099 1.00 43.38 169 MET A CA 1
ATOM 1277 C C . MET A 1 169 ? 20.015 3.985 -9.669 1.00 43.38 169 MET A C 1
ATOM 1279 O O . MET A 1 169 ? 20.602 3.199 -10.410 1.00 43.38 169 MET A O 1
ATOM 1283 N N . GLU A 1 170 ? 20.500 4.323 -8.471 1.00 37.34 170 GLU A N 1
ATOM 1284 C CA . GLU A 1 170 ? 21.728 3.731 -7.910 1.00 37.34 170 GLU A CA 1
ATOM 1285 C C . GLU A 1 170 ? 21.515 2.288 -7.428 1.00 37.34 170 GLU A C 1
ATOM 1287 O O . GLU A 1 170 ? 22.450 1.491 -7.337 1.00 37.34 170 GLU A O 1
ATOM 1292 N N . SER A 1 171 ? 20.265 1.909 -7.168 1.00 38.28 171 SER A N 1
ATOM 1293 C CA . SER A 1 171 ? 19.891 0.560 -6.775 1.00 38.28 171 SER A CA 1
ATOM 1294 C C . SER A 1 171 ? 19.331 -0.189 -7.986 1.00 38.28 171 SER A C 1
ATOM 1296 O O . SER A 1 171 ? 18.257 0.140 -8.467 1.00 38.28 171 SER A O 1
ATOM 1298 N N . ALA A 1 172 ? 20.043 -1.193 -8.500 1.00 33.09 172 ALA A N 1
ATOM 1299 C CA . ALA A 1 172 ? 19.690 -1.990 -9.685 1.00 33.09 172 ALA A CA 1
ATOM 1300 C C . ALA A 1 172 ? 18.338 -2.752 -9.583 1.00 33.09 172 ALA A C 1
ATOM 1302 O O . ALA A 1 172 ? 18.317 -3.979 -9.492 1.00 33.09 172 ALA A O 1
ATOM 1303 N N . LEU A 1 173 ? 17.202 -2.044 -9.543 1.00 39.06 173 LEU A N 1
ATOM 1304 C CA . LEU A 1 173 ? 15.964 -2.552 -8.935 1.00 39.06 173 LEU A CA 1
ATOM 1305 C C . LEU A 1 173 ? 14.655 -2.244 -9.661 1.00 39.06 173 LEU A C 1
ATOM 1307 O O . LEU A 1 173 ? 13.596 -2.597 -9.143 1.00 39.06 173 LEU A O 1
ATOM 1311 N N . CYS A 1 174 ? 14.672 -1.650 -10.851 1.00 40.06 174 CYS A N 1
ATOM 1312 C CA . CYS A 1 174 ? 13.440 -1.590 -11.633 1.00 40.06 174 CYS A CA 1
ATOM 1313 C C . CYS A 1 174 ? 13.157 -2.985 -12.250 1.00 40.06 174 CYS A C 1
ATOM 1315 O O . CYS A 1 174 ? 14.057 -3.708 -12.684 1.00 40.06 174 CYS A O 1
ATOM 1317 N N . GLN A 1 175 ? 11.893 -3.401 -12.242 1.00 43.50 175 GLN A N 1
ATOM 1318 C CA . GLN A 1 175 ? 11.431 -4.588 -12.966 1.00 43.50 175 GLN A CA 1
ATOM 1319 C C . GLN A 1 175 ? 10.959 -4.155 -14.357 1.00 43.50 175 GLN A C 1
ATOM 1321 O O . GLN A 1 175 ? 10.389 -3.072 -14.488 1.00 43.50 175 GLN A O 1
ATOM 1326 N N . ILE A 1 176 ? 11.189 -4.979 -15.384 1.00 42.28 176 ILE A N 1
ATOM 1327 C CA . ILE A 1 176 ? 10.518 -4.797 -16.675 1.00 42.28 176 ILE A CA 1
ATOM 1328 C C . ILE A 1 176 ? 9.175 -5.508 -16.592 1.00 42.28 176 ILE A C 1
ATOM 1330 O O . ILE A 1 176 ? 9.135 -6.728 -16.436 1.00 42.28 176 ILE A O 1
ATOM 1334 N N . TRP A 1 177 ? 8.078 -4.760 -16.694 1.00 43.44 177 TRP A N 1
ATOM 1335 C CA . TRP A 1 177 ? 6.755 -5.369 -16.819 1.00 43.44 177 TRP A CA 1
ATOM 1336 C C . TRP A 1 177 ? 6.334 -5.421 -18.278 1.00 43.44 177 TRP A C 1
ATOM 1338 O O . TRP A 1 177 ? 6.436 -4.448 -19.029 1.00 43.44 177 TRP A O 1
ATOM 1348 N N . VAL A 1 178 ? 5.857 -6.597 -18.672 1.00 40.50 178 VAL A N 1
ATOM 1349 C CA . VAL A 1 178 ? 5.517 -6.915 -20.050 1.00 40.50 178 VAL A CA 1
ATOM 1350 C C . VAL A 1 178 ? 3.998 -6.869 -20.220 1.00 40.50 178 VAL A C 1
ATOM 1352 O O . VAL A 1 178 ? 3.292 -7.838 -19.916 1.00 40.50 178 VAL A O 1
ATOM 1355 N N . ALA A 1 179 ? 3.496 -5.736 -20.715 1.00 33.09 179 ALA A N 1
ATOM 1356 C CA . ALA A 1 179 ? 2.065 -5.496 -20.908 1.00 33.09 179 ALA A CA 1
ATOM 1357 C C . ALA A 1 179 ? 1.428 -6.526 -21.865 1.00 33.09 179 ALA A C 1
ATOM 1359 O O . ALA A 1 179 ? 2.039 -6.913 -22.866 1.00 33.09 179 ALA A O 1
ATOM 1360 N N . HIS A 1 180 ? 0.218 -6.998 -21.547 1.00 31.88 180 HIS A N 1
ATOM 1361 C CA . HIS A 1 180 ? -0.609 -7.827 -22.432 1.00 31.88 180 HIS A CA 1
ATOM 1362 C C . HIS A 1 180 ? -1.618 -6.954 -23.190 1.00 31.88 180 HIS A C 1
ATOM 1364 O O . HIS A 1 180 ? -2.130 -5.986 -22.632 1.00 31.88 180 HIS A O 1
ATOM 1370 N N . GLU A 1 181 ? -1.953 -7.329 -24.427 1.00 35.72 181 GLU A N 1
ATOM 1371 C CA . GLU A 1 181 ? -2.885 -6.585 -25.297 1.00 35.72 181 GLU A CA 1
ATOM 1372 C C . GLU A 1 181 ? -4.315 -6.493 -24.735 1.00 35.72 181 GLU A C 1
ATOM 1374 O O . GLU A 1 181 ? -5.065 -5.598 -25.101 1.00 35.72 181 GLU A O 1
ATOM 1379 N N . SER A 1 182 ? -4.685 -7.349 -23.779 1.00 37.81 182 SER A N 1
ATOM 1380 C CA . SER A 1 182 ? -6.014 -7.348 -23.148 1.00 37.81 182 SER A CA 1
ATOM 1381 C C . SER A 1 182 ? -6.130 -6.478 -21.882 1.00 37.81 182 SER A C 1
ATOM 1383 O O . SER A 1 182 ? -7.013 -6.717 -21.061 1.00 37.81 182 SER A O 1
ATOM 1385 N N . GLY A 1 183 ? -5.206 -5.540 -21.644 1.00 32.03 183 GLY A N 1
ATOM 1386 C CA . GLY A 1 183 ? -5.215 -4.691 -20.440 1.00 32.03 183 GLY A CA 1
ATOM 1387 C C . GLY A 1 183 ? -4.818 -5.407 -19.138 1.00 32.03 183 GLY A C 1
ATOM 1388 O O . GLY A 1 183 ? -4.916 -4.827 -18.060 1.00 32.03 183 GLY A O 1
ATOM 1389 N N . SER A 1 184 ? -4.339 -6.653 -19.214 1.00 29.81 184 SER A N 1
ATOM 1390 C CA . SER A 1 184 ? -3.785 -7.386 -18.070 1.00 29.81 184 SER A CA 1
ATOM 1391 C C . SER A 1 184 ? -2.262 -7.232 -18.018 1.00 29.81 184 SER A C 1
ATOM 1393 O O . SER A 1 184 ? -1.552 -7.525 -18.980 1.00 29.81 184 SER A O 1
ATOM 1395 N N . ILE A 1 185 ? -1.720 -6.784 -16.888 1.00 36.09 185 ILE A N 1
ATOM 1396 C CA . ILE A 1 185 ? -0.278 -6.838 -16.632 1.00 36.09 185 ILE A CA 1
ATOM 1397 C C . ILE A 1 185 ? 0.015 -8.221 -16.040 1.00 36.09 185 ILE A C 1
ATOM 1399 O O . ILE A 1 185 ? -0.158 -8.442 -14.846 1.00 36.09 185 ILE A O 1
ATOM 1403 N N . ALA A 1 186 ? 0.442 -9.174 -16.869 1.00 34.75 186 ALA A N 1
ATOM 1404 C CA . ALA A 1 186 ? 0.958 -10.447 -16.367 1.00 34.75 186 ALA A CA 1
ATOM 1405 C C . ALA A 1 186 ? 2.461 -10.299 -16.092 1.00 34.75 186 ALA A C 1
ATOM 1407 O O . ALA A 1 186 ? 3.252 -10.139 -17.024 1.00 34.75 186 ALA A O 1
ATOM 1408 N N . GLY A 1 187 ? 2.850 -10.342 -14.816 1.00 35.59 187 GLY A N 1
ATOM 1409 C CA . GLY A 1 187 ? 4.252 -10.416 -14.414 1.00 35.59 187 GLY A CA 1
ATOM 1410 C C . GLY A 1 187 ? 4.853 -11.744 -14.859 1.00 35.59 187 GLY A C 1
ATOM 1411 O O . GLY A 1 187 ? 4.418 -12.806 -14.418 1.00 35.59 187 GLY A O 1
ATOM 1412 N N . ALA A 1 188 ? 5.846 -11.706 -15.744 1.00 32.81 188 ALA A N 1
ATOM 1413 C CA . ALA A 1 188 ? 6.640 -12.886 -16.048 1.00 32.81 188 ALA A CA 1
ATOM 1414 C C . ALA A 1 188 ? 7.607 -13.128 -14.879 1.00 32.81 188 ALA A C 1
ATOM 1416 O O . ALA A 1 188 ? 8.643 -12.478 -14.764 1.00 32.81 188 ALA A O 1
ATOM 1417 N N . HIS A 1 189 ? 7.263 -14.054 -13.986 1.00 34.09 189 HIS A N 1
ATOM 1418 C CA . HIS A 1 189 ? 8.202 -14.580 -13.002 1.00 34.09 189 HIS A CA 1
ATOM 1419 C C . HIS A 1 189 ? 9.067 -15.662 -13.659 1.00 34.09 189 HIS A C 1
ATOM 1421 O O . HIS A 1 189 ? 8.764 -16.845 -13.560 1.00 34.09 189 HIS A O 1
ATOM 1427 N N . ALA A 1 190 ? 10.158 -15.267 -14.317 1.00 30.19 190 ALA A N 1
ATOM 1428 C CA . ALA A 1 190 ? 11.261 -16.185 -14.590 1.00 30.19 190 ALA A CA 1
ATOM 1429 C C . ALA A 1 190 ? 12.256 -16.088 -13.424 1.00 30.19 190 ALA A C 1
ATOM 1431 O O . ALA A 1 190 ? 12.980 -15.105 -13.274 1.00 30.19 190 ALA A O 1
ATOM 1432 N N . CYS A 1 191 ? 12.227 -17.076 -12.530 1.00 24.73 191 CYS A N 1
ATOM 1433 C CA . CYS A 1 191 ? 13.216 -17.225 -11.470 1.00 24.73 191 CYS A CA 1
ATOM 1434 C C . CYS A 1 191 ? 14.352 -18.100 -12.017 1.00 24.73 191 CYS A C 1
ATOM 1436 O O . CYS A 1 191 ? 14.143 -19.294 -12.218 1.00 24.73 191 CYS A O 1
ATOM 1438 N N . LEU A 1 192 ? 15.535 -17.532 -12.268 1.00 26.61 192 LEU A N 1
ATOM 1439 C CA . LEU A 1 192 ? 16.752 -18.339 -12.386 1.00 26.61 192 LEU A CA 1
ATOM 1440 C C . LEU A 1 192 ? 17.259 -18.677 -10.972 1.00 26.61 192 LEU A C 1
ATOM 1442 O O . LEU A 1 192 ? 17.306 -17.781 -10.120 1.00 26.61 192 LEU A O 1
ATOM 1446 N N . PRO A 1 193 ? 17.642 -19.934 -10.693 1.00 28.44 193 PRO A N 1
ATOM 1447 C CA . PRO A 1 193 ? 18.193 -20.313 -9.400 1.00 28.44 193 PRO A CA 1
ATOM 1448 C C . PRO A 1 193 ? 19.626 -19.770 -9.272 1.00 28.44 193 PRO A C 1
ATOM 1450 O O . PRO A 1 193 ? 20.459 -19.999 -10.141 1.00 28.44 193 PRO A O 1
ATOM 1453 N N . GLY A 1 194 ? 19.923 -19.055 -8.181 1.00 28.78 194 GLY A N 1
ATOM 1454 C CA . GLY A 1 194 ? 21.308 -18.825 -7.737 1.00 28.78 194 GLY A CA 1
ATOM 1455 C C . GLY A 1 194 ? 21.814 -17.379 -7.661 1.00 28.78 194 GLY A C 1
ATOM 1456 O O . GLY A 1 194 ? 22.858 -17.155 -7.056 1.00 28.78 194 GLY A O 1
ATOM 1457 N N . ALA A 1 195 ? 21.102 -16.373 -8.173 1.00 27.88 195 ALA A N 1
ATOM 1458 C CA . ALA A 1 195 ? 21.551 -14.982 -8.042 1.00 27.88 195 ALA A CA 1
ATOM 1459 C C . ALA A 1 195 ? 20.964 -14.325 -6.781 1.00 27.88 195 ALA A C 1
ATOM 1461 O O . ALA A 1 195 ? 19.763 -14.058 -6.702 1.00 27.88 195 ALA A O 1
ATOM 1462 N N . GLY A 1 196 ? 21.816 -14.051 -5.789 1.00 32.03 196 G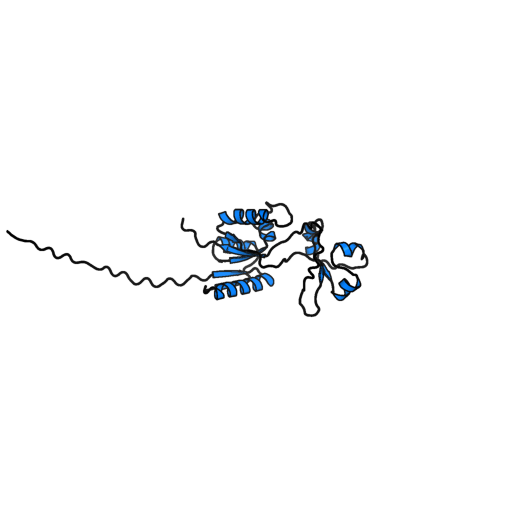LY A N 1
ATOM 1463 C CA . GLY A 1 196 ? 21.486 -13.296 -4.577 1.00 32.03 196 GLY A CA 1
ATOM 1464 C C . GLY A 1 196 ? 20.963 -11.895 -4.902 1.00 32.03 196 GLY A C 1
ATOM 1465 O O . GLY A 1 196 ? 21.714 -10.930 -4.999 1.00 32.03 196 GLY A O 1
ATOM 1466 N N . GLN A 1 197 ? 19.652 -11.780 -5.091 1.00 32.12 197 GLN A N 1
ATOM 1467 C CA . GLN A 1 197 ? 19.015 -10.556 -5.553 1.00 32.12 197 GLN A CA 1
ATOM 1468 C C . GLN A 1 197 ? 18.581 -9.712 -4.348 1.00 32.12 197 GLN A C 1
ATOM 1470 O O . GLN A 1 197 ? 17.536 -9.942 -3.725 1.00 32.12 197 GLN A O 1
ATOM 1475 N N . ARG A 1 198 ? 19.400 -8.706 -4.017 1.00 32.75 198 ARG A N 1
ATOM 1476 C CA . ARG A 1 198 ? 18.950 -7.532 -3.256 1.00 32.75 198 ARG A CA 1
ATOM 1477 C C . ARG A 1 198 ? 17.774 -6.953 -4.049 1.00 32.75 198 ARG A C 1
ATOM 1479 O O . ARG A 1 198 ? 17.953 -6.627 -5.211 1.00 32.75 198 ARG A O 1
ATOM 1486 N N . ARG A 1 199 ? 16.562 -6.946 -3.483 1.00 40.88 199 ARG A N 1
ATOM 1487 C CA . ARG A 1 199 ? 15.321 -6.454 -4.115 1.00 40.88 199 ARG A CA 1
ATOM 1488 C C . ARG A 1 199 ? 14.642 -5.506 -3.130 1.00 40.88 199 ARG A C 1
ATOM 1490 O O . ARG A 1 199 ? 14.155 -5.994 -2.121 1.00 40.88 199 ARG A O 1
ATOM 1497 N N . ASN A 1 200 ? 14.621 -4.200 -3.380 1.00 38.09 200 ASN A N 1
ATOM 1498 C CA . ASN A 1 200 ? 13.797 -3.260 -2.607 1.00 38.09 200 ASN A CA 1
ATOM 1499 C C . ASN A 1 200 ? 12.330 -3.572 -2.921 1.00 38.09 200 ASN A C 1
ATOM 1501 O O . ASN A 1 200 ? 11.948 -3.648 -4.090 1.00 38.09 200 ASN A O 1
ATOM 1505 N N . ARG A 1 201 ? 11.543 -3.877 -1.894 1.00 50.25 201 ARG A N 1
ATOM 1506 C CA . ARG A 1 201 ? 10.144 -4.265 -2.037 1.00 50.25 201 ARG A CA 1
ATOM 1507 C C . ARG A 1 201 ? 9.325 -3.392 -1.096 1.00 50.25 201 ARG A C 1
ATOM 1509 O O . ARG A 1 201 ? 9.550 -3.421 0.109 1.00 50.25 201 ARG A O 1
ATOM 1516 N N . SER A 1 202 ? 8.411 -2.609 -1.659 1.00 53.22 202 SER A N 1
ATOM 1517 C CA . SER A 1 202 ? 7.428 -1.836 -0.903 1.00 53.22 202 SER A CA 1
ATOM 1518 C C . SER A 1 202 ? 6.145 -2.651 -0.885 1.00 53.22 202 SER A C 1
ATOM 1520 O O . SER A 1 202 ? 5.412 -2.690 -1.873 1.00 53.22 202 SER A O 1
ATOM 1522 N N . HIS A 1 203 ? 5.895 -3.356 0.212 1.00 68.00 203 HIS A N 1
ATOM 1523 C CA . HIS A 1 203 ? 4.775 -4.284 0.296 1.00 68.00 203 HIS A CA 1
ATOM 1524 C C . HIS A 1 203 ? 3.510 -3.587 0.807 1.00 68.00 203 HIS A C 1
ATOM 1526 O O . HIS A 1 203 ? 3.559 -2.736 1.699 1.00 68.00 203 HIS A O 1
ATOM 1532 N N . ARG A 1 204 ? 2.359 -3.936 0.219 1.00 71.94 204 ARG A N 1
ATOM 1533 C CA . ARG A 1 204 ? 1.042 -3.451 0.655 1.00 71.94 204 ARG A CA 1
ATOM 1534 C C . ARG A 1 204 ? 0.510 -4.290 1.797 1.00 71.94 204 ARG A C 1
ATOM 1536 O O . ARG A 1 204 ? 0.469 -5.516 1.692 1.00 71.94 204 ARG A O 1
ATOM 1543 N N . ARG A 1 205 ? 0.058 -3.617 2.854 1.00 82.81 205 ARG A N 1
ATOM 1544 C CA . ARG A 1 205 ? -0.543 -4.223 4.048 1.00 82.81 205 ARG A CA 1
ATOM 1545 C C . ARG A 1 205 ? -1.731 -3.370 4.502 1.00 82.81 205 ARG A C 1
ATOM 1547 O O . ARG A 1 205 ? -1.799 -2.178 4.193 1.00 82.81 205 ARG A O 1
ATOM 1554 N N . LEU A 1 206 ? -2.683 -3.973 5.211 1.00 77.81 206 LEU A N 1
ATOM 1555 C CA . LEU A 1 206 ? -3.718 -3.222 5.917 1.00 77.81 206 LEU A CA 1
ATOM 1556 C C . LEU A 1 206 ? -3.173 -2.816 7.284 1.00 77.81 206 LEU A C 1
ATOM 1558 O O . LEU A 1 206 ? -2.644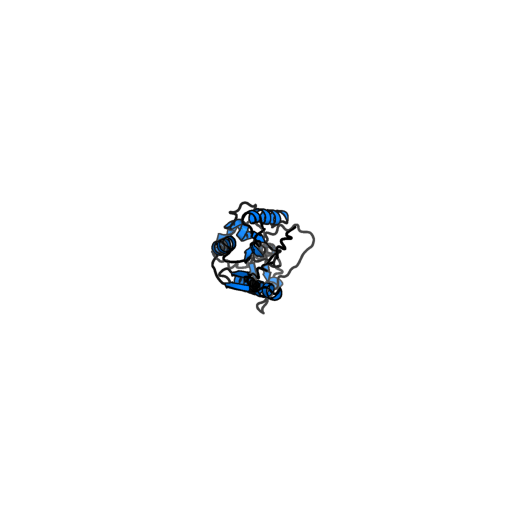 -3.639 8.031 1.00 77.81 206 LEU A O 1
ATOM 1562 N N . PHE A 1 207 ? -3.316 -1.539 7.605 1.00 80.12 207 PHE A N 1
ATOM 1563 C CA . PHE A 1 207 ? -2.965 -0.985 8.903 1.00 80.12 207 PHE A CA 1
ATOM 1564 C C . PHE A 1 207 ? -4.246 -0.791 9.675 1.00 80.12 207 PHE A C 1
ATOM 1566 O O . PHE A 1 207 ? -5.218 -0.277 9.125 1.00 80.12 207 PHE A O 1
ATOM 1573 N N . HIS A 1 208 ? -4.268 -1.236 10.923 1.00 84.19 208 HIS A N 1
ATOM 1574 C CA . HIS A 1 208 ? -5.480 -1.242 11.722 1.00 84.19 208 HIS A CA 1
ATOM 1575 C C . HIS A 1 208 ? -5.183 -0.843 13.158 1.00 84.19 208 HIS A C 1
ATOM 1577 O O . HIS A 1 208 ? -4.120 -1.141 13.696 1.00 84.19 208 HIS A O 1
ATOM 1583 N N . ARG A 1 209 ? -6.143 -0.200 13.813 1.00 85.81 209 ARG A N 1
ATOM 1584 C CA . ARG A 1 209 ? -6.048 0.070 15.248 1.00 85.81 209 ARG A CA 1
ATOM 1585 C C . ARG A 1 209 ? -6.316 -1.225 16.019 1.00 85.81 209 ARG A C 1
ATOM 1587 O O . ARG A 1 209 ? -7.180 -2.015 15.626 1.00 85.81 209 ARG A O 1
ATOM 1594 N N . PHE A 1 210 ? -5.595 -1.477 17.108 1.00 73.00 210 PHE A N 1
ATOM 1595 C CA . PHE A 1 210 ? -5.992 -2.541 18.031 1.00 73.00 210 PHE A CA 1
ATOM 1596 C C . PHE A 1 210 ? -7.349 -2.177 18.652 1.00 73.00 210 PHE A C 1
ATOM 1598 O O . PHE A 1 210 ? -7.585 -1.021 19.012 1.00 73.00 210 PHE A O 1
ATOM 1605 N N . LYS A 1 211 ? -8.259 -3.151 18.802 1.00 56.84 211 LYS A N 1
ATOM 1606 C CA . LYS A 1 211 ? -9.377 -2.976 19.744 1.00 56.84 211 LYS A CA 1
ATOM 1607 C C . LYS A 1 211 ? -8.750 -2.709 21.111 1.00 56.84 211 LYS A C 1
ATOM 1609 O O . LYS A 1 211 ? -7.826 -3.440 21.464 1.00 56.84 211 LYS A O 1
ATOM 1614 N N . ASN A 1 212 ? -9.208 -1.661 21.809 1.00 43.28 212 ASN A N 1
ATOM 1615 C CA . ASN A 1 212 ? -8.733 -1.267 23.141 1.00 43.28 212 ASN A CA 1
ATOM 1616 C C . ASN A 1 212 ? -8.319 -2.513 23.936 1.00 43.28 212 ASN A C 1
ATOM 1618 O O . ASN A 1 212 ? -9.176 -3.343 24.245 1.00 43.28 212 ASN A O 1
ATOM 1622 N N . ARG A 1 213 ? -7.023 -2.665 24.241 1.00 34.59 213 ARG A N 1
ATOM 1623 C CA . ARG A 1 213 ? -6.651 -3.550 25.344 1.00 34.59 213 ARG A CA 1
ATOM 1624 C C . ARG A 1 213 ? -7.295 -2.931 26.585 1.00 34.59 213 ARG A C 1
ATOM 1626 O O . ARG A 1 213 ? -7.074 -1.737 26.796 1.00 34.59 213 ARG A O 1
ATOM 1633 N N . PRO A 1 214 ? -8.103 -3.664 27.365 1.00 33.06 214 PRO A N 1
ATOM 1634 C CA . PRO A 1 214 ? -8.366 -3.225 28.722 1.00 33.06 214 PRO A CA 1
ATOM 1635 C C . PRO A 1 214 ? -6.998 -3.166 29.413 1.00 33.06 214 PRO A C 1
ATOM 1637 O O . PRO A 1 214 ? -6.263 -4.157 29.410 1.00 33.06 214 PRO A O 1
ATOM 1640 N N . GLY A 1 215 ? -6.611 -1.962 29.833 1.00 35.50 215 GLY A N 1
ATOM 1641 C CA . GLY A 1 215 ? -5.560 -1.783 30.829 1.00 35.50 215 GLY A CA 1
ATOM 1642 C C . GLY A 1 215 ? -6.083 -2.171 32.200 1.00 35.50 215 GLY A C 1
ATOM 1643 O O . GLY A 1 215 ? -7.323 -2.111 32.380 1.00 35.50 215 GLY A O 1
#

Foldseek 3Di:
DDDDDDDDDDDPPDDDPDDPPDADAAEEEFAQDDVQVVVSVVVCVVCVVVVGHYDYDYHQHDDVSVVVCQLVVVHFKGKDWPVCCCCPVVPPPDDQFADDPVNVVVSQVVCVVSQKHKDDFPPDFDDAAFEDEQVVCVVQVPFAPVSCVVVPVDDGDDDPVRVVVCVCVVPREHGYFHDDPVRDGDDPPPDDPDDPDTYHTTTMIMMGGDDDDDD